Protein 1H97 (pdb70)

Sequence (294 aa):
TLTKHEQDILLKELGPHVDTPAHIVETGLGAYHALFTAHPQYISHFSRLEGHTIENVMQSEGIKHYARTLTEAIVHMLKEISNDAEVKKIAAQYGKDHTSRKVTKDEFMSGEPIFTKYFQNLVKDAEGKAAVEKFLKHVFPMMAAEITLTKHEQDILLKELGPHVDTPAHIVETGLGAYHALFTAHPQYISHFSRLEGHTIENVMQSEGIKHYARTLTEAIVHMLKEISNDAEVKKIAAQYGKDHTSRKVTKDEFMSGEPIFTKYFQNLVKDAEGKAAVEKFLKHVFPMMAAEI

Foldseek 3Di:
DDAVVLLVLQCVFCVVQCPDLVSLQVLLLLLVLLLCVVPQVCLVQDVQSPPDTNVCSSVDPVSSVRSNVVSVLVVVLSNCVNPVVVSLVSLCVLLLVPQVTPDALVSLVVSLVSQLVSSLVSGDDPSNSVSSNVSSVVSSVSSSVND/DDDPVLLVVLCVQCVVQCVDLVSLLVLLLLLVLLLCVVPQVCQCQDVQRPPDTNVCSSVGPVSSVVSNVVSVLLVVLSVCVVPPVVSLVSLCVLLLVPLPTDDALVSLVVSLVSNLVSSLVSGDDDSNSVSSNVSSVVSSVSSSVND

Structure (mmCIF, N/CA/C/O backbone):
data_1H97
#
_entry.id   1H97
#
_cell.length_a   38.700
_cell.length_b   83.700
_cell.length_c   94.600
_cell.angle_alpha   90.00
_cell.angle_beta   90.00
_cell.angle_gamma   90.00
#
_symmetry.space_group_name_H-M   'P 21 21 21'
#
loop_
_entity.id
_entity.type
_entity.pdbx_description
1 polymer Globin-3
2 non-polymer 'PROTOPORPHYRIN IX CONTAINING FE'
3 non-polymer 'SULFATE ION'
4 water water
#
loop_
_atom_site.group_PDB
_atom_site.id
_atom_site.type_symbol
_atom_site.label_atom_id
_atom_site.label_alt_id
_atom_site.label_comp_id
_atom_site.label_asym_id
_atom_site.label_entity_id
_atom_site.label_seq_id
_atom_site.pdbx_PDB_ins_code
_atom_site.Cartn_x
_atom_site.Cartn_y
_atom_site.Cartn_z
_atom_site.occupancy
_atom_site.B_iso_or_equiv
_atom_site.auth_seq_id
_atom_site.auth_comp_id
_atom_site.auth_asym_id
_atom_site.auth_atom_id
_atom_site.pdbx_PDB_model_num
ATOM 1 N N . THR A 1 1 ? 41.290 15.104 33.625 1.00 19.45 1 THR A N 1
ATOM 2 C CA . THR A 1 1 ? 41.278 15.547 32.214 1.00 17.23 1 THR A CA 1
ATOM 3 C C . THR A 1 1 ? 40.978 14.291 31.409 1.00 14.73 1 THR A C 1
ATOM 4 O O . THR A 1 1 ? 41.397 13.170 31.842 1.00 19.10 1 THR A O 1
ATOM 8 N N . LEU A 1 2 ? 40.261 14.314 30.297 1.00 11.09 2 LEU A N 1
ATOM 9 C CA . LEU A 1 2 ? 40.003 13.149 29.472 1.00 9.63 2 LEU A CA 1
ATOM 10 C C . LEU A 1 2 ? 41.349 12.596 29.005 1.00 9.91 2 LEU A C 1
ATOM 11 O O . LEU A 1 2 ? 42.264 13.369 28.847 1.00 10.21 2 LEU A O 1
ATOM 16 N N . THR A 1 3 ? 41.424 11.302 28.733 1.00 9.12 3 THR A N 1
ATOM 17 C CA . THR A 1 3 ? 42.691 10.723 28.267 1.00 9.69 3 THR A CA 1
ATOM 18 C C . THR A 1 3 ? 42.906 10.921 26.768 1.00 8.19 3 THR A C 1
ATOM 19 O O . THR A 1 3 ? 41.937 11.233 26.032 1.00 8.37 3 THR A O 1
ATOM 23 N N . LYS A 1 4 ? 44.151 10.707 26.328 1.00 10.86 4 LYS A N 1
ATOM 24 C CA . LYS A 1 4 ? 44.407 10.803 24.873 1.00 9.77 4 LYS A CA 1
ATOM 25 C C . LYS A 1 4 ? 43.582 9.704 24.214 1.00 8.69 4 LYS A C 1
ATOM 26 O O . LYS A 1 4 ? 43.103 9.854 23.073 1.00 9.95 4 LYS A O 1
ATOM 32 N N . HIS A 1 5 ? 43.425 8.513 24.822 1.00 9.48 5 HIS A N 1
ATOM 33 C CA . HIS A 1 5 ? 42.632 7.447 24.278 1.00 7.87 5 HIS A CA 1
ATOM 34 C C . HIS A 1 5 ? 41.202 7.915 24.000 1.00 7.96 5 HIS A C 1
ATOM 35 O O . HIS A 1 5 ? 40.563 7.613 22.977 1.00 10.13 5 HIS A O 1
ATOM 42 N N . GLU A 1 6 ? 40.553 8.545 25.001 1.00 8.65 6 GLU A N 1
ATOM 43 C CA . GLU A 1 6 ? 39.206 9.060 24.852 1.00 8.68 6 GLU A CA 1
ATOM 44 C C . GLU A 1 6 ? 39.108 10.121 23.749 1.00 9.25 6 GLU A C 1
ATOM 45 O O . GLU A 1 6 ? 38.127 10.081 22.977 1.00 9.61 6 GLU A O 1
ATOM 51 N N . GLN A 1 7 ? 40.114 10.999 23.663 1.00 9.07 7 GLN A N 1
ATOM 52 C CA . GLN A 1 7 ? 40.158 11.976 22.557 1.00 9.69 7 GLN A CA 1
ATOM 53 C C . GLN A 1 7 ? 40.153 11.221 21.219 1.00 9.23 7 GLN A C 1
ATOM 54 O O . GLN A 1 7 ? 39.399 11.598 20.279 1.00 9.27 7 GLN A O 1
ATOM 60 N N . ASP A 1 8 ? 40.944 10.151 21.148 1.00 10.08 8 ASP A N 1
ATOM 61 C CA . ASP A 1 8 ? 41.089 9.392 19.877 1.00 9.60 8 ASP A CA 1
ATOM 62 C C . ASP A 1 8 ? 39.791 8.701 19.553 1.00 9.68 8 ASP A C 1
ATOM 63 O O . ASP A 1 8 ? 39.364 8.711 18.366 1.00 10.32 8 ASP A O 1
ATOM 68 N N . ILE A 1 9 ? 39.095 8.129 20.549 1.00 9.49 9 ILE A N 1
ATOM 69 C CA . ILE A 1 9 ? 37.831 7.464 20.293 1.00 10.90 9 ILE A CA 1
ATOM 70 C C . ILE A 1 9 ? 36.787 8.457 19.793 1.00 9.75 9 ILE A C 1
ATOM 71 O O . ILE A 1 9 ? 36.060 8.208 18.834 1.00 9.71 9 ILE A O 1
ATOM 76 N N . LEU A 1 10 ? 36.706 9.616 20.423 1.00 9.49 10 LEU A N 1
ATOM 77 C CA . LEU A 1 10 ? 35.738 10.645 20.035 1.00 9.64 10 LEU A CA 1
ATOM 78 C C . LEU A 1 10 ? 36.027 11.099 18.589 1.00 8.47 10 LEU A C 1
ATOM 79 O O . LEU A 1 10 ? 35.077 11.274 17.837 1.00 8.91 10 LEU A O 1
ATOM 84 N N . LEU A 1 11 ? 37.286 11.477 18.335 1.00 8.31 11 LEU A N 1
ATOM 85 C CA . LEU A 1 11 ? 37.576 11.966 16.970 1.00 9.57 11 LEU A CA 1
ATOM 86 C C . LEU A 1 11 ? 37.253 10.895 15.956 1.00 7.93 11 LEU A C 1
ATOM 87 O O . LEU A 1 11 ? 36.713 11.189 14.854 1.00 9.17 11 LEU A O 1
ATOM 92 N N . LYS A 1 12 ? 37.593 9.618 16.190 1.00 8.96 12 LYS A N 1
ATOM 93 C CA . LYS A 1 12 ? 37.322 8.531 15.248 1.00 9.47 12 LYS A CA 1
ATOM 94 C C . LYS A 1 12 ? 35.840 8.307 15.062 1.00 11.39 12 LYS A C 1
ATOM 95 O O . LYS A 1 12 ? 35.376 8.284 13.902 1.00 12.05 12 LYS A O 1
ATOM 101 N N . GLU A 1 13 ? 35.051 8.304 16.163 1.00 9.61 13 GLU A N 1
ATOM 102 C CA . GLU A 1 13 ? 33.649 7.960 15.972 1.00 8.03 13 GLU A CA 1
ATOM 103 C C . GLU A 1 13 ? 32.812 9.142 15.491 1.00 9.00 13 GLU A C 1
ATOM 104 O O . GLU A 1 13 ? 31.747 8.895 14.879 1.00 11.90 13 GLU A O 1
ATOM 110 N N . LEU A 1 14 ? 33.196 10.367 15.756 1.00 8.26 14 LEU A N 1
ATOM 111 C CA . LEU A 1 14 ? 32.458 11.511 15.252 1.00 10.42 14 LEU A CA 1
ATOM 112 C C . LEU A 1 14 ? 32.988 11.970 13.885 1.00 9.56 14 LEU A C 1
ATOM 113 O O . LEU A 1 14 ? 32.308 12.756 13.226 1.00 9.64 14 LEU A O 1
ATOM 118 N N . GLY A 1 15 ? 34.113 11.429 13.432 1.00 10.26 15 GLY A N 1
ATOM 119 C CA . GLY A 1 15 ? 34.710 11.833 12.184 1.00 10.82 15 GLY A CA 1
ATOM 120 C C . GLY A 1 15 ? 33.771 11.920 11.005 1.00 10.00 15 GLY A C 1
ATOM 121 O O . GLY A 1 15 ? 33.749 12.935 10.297 1.00 9.64 15 GLY A O 1
ATOM 122 N N . PRO A 1 16 ? 32.928 10.918 10.748 1.00 11.68 16 PRO A N 1
ATOM 123 C CA . PRO A 1 16 ? 32.027 10.947 9.592 1.00 11.15 16 PRO A CA 1
ATOM 124 C C . PRO A 1 16 ? 30.914 11.977 9.706 1.00 11.90 16 PRO A C 1
ATOM 125 O O . PRO A 1 16 ? 30.127 12.198 8.752 1.00 13.45 16 PRO A O 1
ATOM 129 N N . HIS A 1 17 ? 30.814 12.625 10.875 1.00 10.05 17 HIS A N 1
ATOM 130 C CA . HIS A 1 17 ? 29.811 13.662 11.046 1.00 7.38 17 HIS A CA 1
ATOM 131 C C . HIS A 1 17 ? 30.407 15.058 10.958 1.00 8.44 17 HIS A C 1
ATOM 132 O O . HIS A 1 17 ? 29.595 16.014 11.002 1.00 9.23 17 HIS A O 1
ATOM 139 N N . VAL A 1 18 ? 31.724 15.170 10.815 1.00 7.53 18 VAL A N 1
ATOM 140 C CA . VAL A 1 18 ? 32.334 16.518 10.904 1.00 7.70 18 VAL A CA 1
ATOM 141 C C . VAL A 1 18 ? 33.408 16.615 9.828 1.00 10.38 18 VAL A C 1
ATOM 142 O O . VAL A 1 18 ? 34.274 17.519 9.841 1.00 11.45 18 VAL A O 1
ATOM 146 N N . ASP A 1 19 ? 33.310 15.768 8.791 1.00 8.47 19 ASP A N 1
ATOM 147 C CA . ASP A 1 19 ? 34.336 15.689 7.750 1.00 9.69 19 ASP A CA 1
ATOM 148 C C . ASP A 1 19 ? 34.175 16.544 6.525 1.00 10.19 19 ASP A C 1
ATOM 149 O O . ASP A 1 19 ? 35.077 16.571 5.683 1.00 12.48 19 ASP A O 1
ATOM 154 N N . THR A 1 20 ? 32.995 17.163 6.344 1.00 9.67 20 THR A N 1
ATOM 155 C CA . THR A 1 20 ? 32.754 18.045 5.207 1.00 9.70 20 THR A CA 1
ATOM 156 C C . THR A 1 20 ? 31.905 19.207 5.680 1.00 9.85 20 THR A C 1
ATOM 157 O O . THR A 1 20 ? 31.186 19.037 6.684 1.00 11.29 20 THR A O 1
ATOM 161 N N . PRO A 1 21 ? 31.852 20.300 4.944 1.00 9.59 21 PRO A N 1
ATOM 162 C CA . PRO A 1 21 ? 30.983 21.419 5.361 1.00 10.70 21 PRO A CA 1
ATOM 163 C C . PRO A 1 21 ? 29.535 21.005 5.488 1.00 11.32 21 PRO A C 1
ATOM 164 O O . PRO A 1 21 ? 28.794 21.373 6.418 1.00 10.73 21 PRO A O 1
ATOM 168 N N . ALA A 1 22 ? 29.004 20.183 4.574 1.00 11.17 22 ALA A N 1
ATOM 169 C CA . ALA A 1 22 ? 27.623 19.717 4.627 1.00 11.92 22 ALA A CA 1
ATOM 170 C C . ALA A 1 22 ? 27.345 18.831 5.840 1.00 10.97 22 ALA A C 1
ATOM 171 O O . ALA A 1 22 ? 26.309 18.985 6.500 1.00 11.92 22 ALA A O 1
ATOM 173 N N . HIS A 1 23 ? 28.273 17.936 6.149 1.00 9.54 23 HIS A N 1
ATOM 174 C CA . HIS A 1 23 ? 28.150 17.069 7.307 1.00 9.60 23 HIS A CA 1
ATOM 175 C C . HIS A 1 23 ? 28.156 17.899 8.581 1.00 8.38 23 HIS A C 1
ATOM 176 O O . HIS A 1 23 ? 27.345 17.622 9.495 1.00 9.81 23 HIS A O 1
ATOM 183 N N . ILE A 1 24 ? 29.036 18.886 8.690 1.00 8.67 24 ILE A N 1
ATOM 184 C CA . ILE A 1 24 ? 29.086 19.809 9.848 1.00 9.18 24 ILE A CA 1
ATOM 185 C C . ILE A 1 24 ? 27.719 20.411 10.085 1.00 9.05 24 ILE A C 1
ATOM 186 O O . ILE A 1 24 ? 27.199 20.407 11.191 1.00 8.82 24 ILE A O 1
ATOM 191 N N . VAL A 1 25 ? 27.087 20.927 8.992 1.00 8.65 25 VAL A N 1
ATOM 192 C CA . VAL A 1 25 ? 25.788 21.594 9.140 1.00 8.82 25 VAL A CA 1
ATOM 193 C C . VAL A 1 25 ? 24.693 20.606 9.505 1.00 7.79 25 VAL A C 1
ATOM 194 O O . VAL A 1 25 ? 23.895 20.887 10.432 1.00 8.27 25 VAL A O 1
ATOM 198 N N . GLU A 1 26 ? 24.649 19.421 8.924 1.00 10.94 26 GLU A N 1
ATOM 199 C CA . GLU A 1 26 ? 23.634 18.443 9.249 1.00 9.33 26 GLU A CA 1
ATOM 200 C C . GLU A 1 26 ? 23.804 18.001 10.710 1.00 9.16 26 GLU A C 1
ATOM 201 O O . GLU A 1 26 ? 22.782 17.849 11.436 1.00 6.56 26 GLU A O 1
ATOM 207 N N . THR A 1 27 ? 25.031 17.847 11.198 1.00 9.25 27 THR A N 1
ATOM 208 C CA . THR A 1 27 ? 25.235 17.494 12.627 1.00 8.65 27 THR A CA 1
ATOM 209 C C . THR A 1 27 ? 24.707 18.600 13.496 1.00 7.07 27 THR A C 1
ATOM 210 O O . THR A 1 27 ? 23.989 18.316 14.479 1.00 7.66 27 THR A O 1
ATOM 214 N N . GL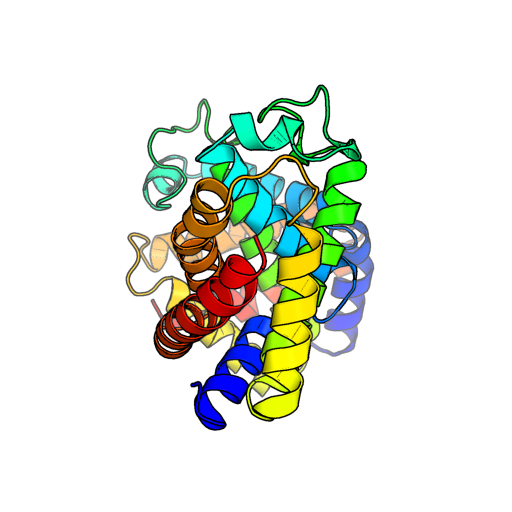Y A 1 28 ? 25.042 19.852 13.194 1.00 7.84 28 GLY A N 1
ATOM 215 C CA . GLY A 1 28 ? 24.520 20.941 14.031 1.00 7.90 28 GLY A CA 1
ATOM 216 C C . GLY A 1 28 ? 23.011 21.047 13.979 1.00 6.40 28 GLY A C 1
ATOM 217 O O . GLY A 1 28 ? 22.371 21.382 15.001 1.00 7.38 28 GLY A O 1
ATOM 218 N N . LEU A 1 29 ? 22.396 20.870 12.807 1.00 7.21 29 LEU A N 1
ATOM 219 C CA . LEU A 1 29 ? 20.940 20.994 12.694 1.00 7.35 29 LEU A CA 1
ATOM 220 C C . LEU A 1 29 ? 20.281 20.003 13.616 1.00 5.87 29 LEU A C 1
ATOM 221 O O . LEU A 1 29 ? 19.235 20.280 14.248 1.00 6.37 29 LEU A O 1
ATOM 226 N N . GLY A 1 30 ? 20.805 18.769 13.686 1.00 6.03 30 GLY A N 1
ATOM 227 C CA . GLY A 1 30 ? 20.217 17.750 14.566 1.00 7.22 30 GLY A CA 1
ATOM 228 C C . GLY A 1 30 ? 20.287 18.195 16.032 1.00 5.90 30 GLY A C 1
ATOM 229 O O . GLY A 1 30 ? 19.350 17.898 16.803 1.00 6.78 30 GLY A O 1
ATOM 230 N N . ALA A 1 31 ? 21.398 18.820 16.421 1.00 6.92 31 ALA A N 1
ATOM 231 C CA . ALA A 1 31 ? 21.527 19.274 17.827 1.00 6.49 31 ALA A CA 1
ATOM 232 C C . ALA A 1 31 ? 20.495 20.310 18.131 1.00 6.30 31 ALA A C 1
ATOM 233 O O . ALA A 1 31 ? 19.868 20.304 19.207 1.00 7.10 31 ALA A O 1
ATOM 235 N N . TYR A 1 32 ? 20.262 21.273 17.209 1.00 5.17 32 TYR A N 1
ATOM 236 C CA . TYR A 1 32 ? 19.225 22.284 17.455 1.00 6.49 32 TYR A CA 1
ATOM 237 C C . TYR A 1 32 ? 17.822 21.701 17.381 1.00 7.00 32 TYR A C 1
ATOM 238 O O . TYR A 1 32 ? 16.968 22.163 18.152 1.00 7.42 32 TYR A O 1
ATOM 247 N N . HIS A 1 33 ? 17.592 20.729 16.476 1.00 6.62 33 HIS A N 1
ATOM 248 C CA . HIS A 1 33 ? 16.228 20.143 16.488 1.00 7.98 33 HIS A CA 1
ATOM 249 C C . HIS A 1 33 ? 15.988 19.524 17.888 1.00 8.45 33 HIS A C 1
ATOM 250 O O . HIS A 1 33 ? 14.890 19.697 18.431 1.00 6.82 33 HIS A O 1
ATOM 257 N N . ALA A 1 34 ? 16.983 18.868 18.486 1.00 6.43 34 ALA A N 1
ATOM 258 C CA . ALA A 1 34 ? 16.761 18.312 19.836 1.00 6.81 34 ALA A CA 1
ATOM 259 C C . ALA A 1 34 ? 16.602 19.402 20.893 1.00 6.08 34 ALA A C 1
ATOM 260 O O . ALA A 1 34 ? 15.703 19.324 21.774 1.00 7.66 34 ALA A O 1
ATOM 262 N N . LEU A 1 35 ? 17.468 20.412 20.846 1.00 5.29 35 LEU A N 1
ATOM 263 C CA . LEU A 1 35 ? 17.386 21.474 21.871 1.00 4.30 35 LEU A CA 1
ATOM 264 C C . LEU A 1 35 ? 16.079 22.222 21.798 1.00 4.69 35 LEU A C 1
ATOM 265 O O . LEU A 1 35 ? 15.440 22.437 22.860 1.00 5.56 35 LEU A O 1
ATOM 270 N N . PHE A 1 36 ? 15.630 22.626 20.590 1.00 5.39 36 PHE A N 1
ATOM 271 C CA . PHE A 1 36 ? 14.407 23.406 20.499 1.00 5.97 36 PHE A CA 1
ATOM 272 C C . PHE A 1 36 ? 13.136 22.591 20.613 1.00 7.39 36 PHE A C 1
ATOM 273 O O . PHE A 1 36 ? 12.113 23.110 21.072 1.00 7.45 36 PHE A O 1
ATOM 281 N N . THR A 1 37 ? 13.156 21.296 20.273 1.00 6.29 37 THR A N 1
ATOM 282 C CA . THR A 1 37 ? 11.987 20.438 20.533 1.00 8.77 37 THR A CA 1
ATOM 283 C C . THR A 1 37 ? 11.771 20.314 22.042 1.00 8.78 37 THR A C 1
ATOM 284 O O . THR A 1 37 ? 10.627 20.395 22.537 1.00 9.54 37 THR A O 1
ATOM 288 N N . ALA A 1 38 ? 12.852 20.220 22.831 1.00 7.06 38 ALA A N 1
ATOM 289 C CA . ALA A 1 38 ? 12.674 20.202 24.315 1.00 6.48 38 ALA A CA 1
ATOM 290 C C . ALA A 1 38 ? 12.360 21.557 24.911 1.00 7.01 38 ALA A C 1
ATOM 291 O O . ALA A 1 38 ? 11.570 21.628 25.856 1.00 7.85 38 ALA A O 1
ATOM 293 N N . HIS A 1 39 ? 13.000 22.593 24.358 1.00 6.66 39 HIS A N 1
ATOM 294 C CA . HIS A 1 39 ? 12.857 23.949 24.955 1.00 5.75 39 HIS A CA 1
ATOM 295 C C . HIS A 1 39 ? 12.632 24.933 23.816 1.00 6.48 39 HIS A C 1
ATOM 296 O O . HIS A 1 39 ? 13.527 25.716 23.486 1.00 6.91 39 HIS A O 1
ATOM 303 N N . PRO A 1 40 ? 11.427 24.976 23.252 1.00 6.76 40 PRO A N 1
ATOM 304 C CA . PRO A 1 40 ? 11.187 25.822 22.072 1.00 6.37 40 PRO A CA 1
ATOM 305 C C . PRO A 1 40 ? 11.283 27.303 22.415 1.00 8.08 40 PRO A C 1
ATOM 306 O O . PRO A 1 40 ? 11.572 28.158 21.561 1.00 8.72 40 PRO A O 1
ATOM 310 N N . GLN A 1 41 ? 11.127 27.678 23.709 1.00 7.08 41 GLN A N 1
ATOM 311 C CA . GLN A 1 41 ? 11.279 29.054 24.126 1.00 8.78 41 GLN A CA 1
ATOM 312 C C . GLN A 1 41 ? 12.713 29.560 23.964 1.00 8.45 41 GLN A C 1
ATOM 313 O O . GLN A 1 41 ? 12.899 30.781 24.050 1.00 10.63 41 GLN A O 1
ATOM 319 N N . TYR A 1 42 ? 13.714 28.671 23.756 1.00 6.35 42 TYR A N 1
ATOM 320 C CA . TYR A 1 42 ? 15.099 29.145 23.579 1.00 6.17 42 TYR A CA 1
ATOM 321 C C . TYR A 1 42 ? 15.309 29.737 22.183 1.00 7.45 42 TYR A C 1
ATOM 322 O O . TYR A 1 42 ? 16.296 30.471 21.998 1.00 8.20 42 TYR A O 1
ATOM 331 N N . ILE A 1 43 ? 14.387 29.484 21.217 1.00 6.85 43 ILE A N 1
ATOM 332 C CA . ILE A 1 43 ? 14.654 30.007 19.844 1.00 8.01 43 ILE A CA 1
ATOM 333 C C . ILE A 1 43 ? 14.804 31.506 19.928 1.00 8.54 43 ILE A C 1
ATOM 334 O O . ILE A 1 43 ? 15.660 32.070 19.235 1.00 8.58 43 ILE A O 1
ATOM 339 N N . SER A 1 44 ? 13.974 32.188 20.733 1.00 9.02 44 SER A N 1
ATOM 340 C CA . SER A 1 44 ? 13.951 33.633 20.838 1.00 13.38 44 SER A CA 1
ATOM 341 C C . SER A 1 44 ? 15.273 34.239 21.287 1.00 11.98 44 SER A C 1
ATOM 342 O O . SER A 1 44 ? 15.453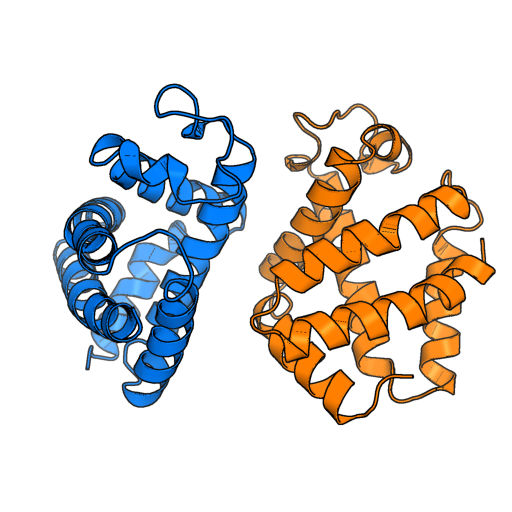 35.441 21.132 1.00 13.38 44 SER A O 1
ATOM 345 N N . HIS A 1 45 ? 16.144 33.431 21.892 1.00 9.44 45 HIS A N 1
ATOM 346 C CA . HIS A 1 45 ? 17.401 33.962 22.404 1.00 9.31 45 HIS A CA 1
ATOM 347 C C . HIS A 1 45 ? 18.449 34.193 21.329 1.00 10.22 45 HIS A C 1
ATOM 348 O O . HIS A 1 45 ? 19.445 34.862 21.613 1.00 10.78 45 HIS A O 1
ATOM 355 N N . PHE A 1 46 ? 18.266 33.617 20.141 1.00 9.91 46 PHE A N 1
ATOM 356 C CA . PHE A 1 46 ? 19.286 33.703 19.100 1.00 8.96 46 PHE A CA 1
ATOM 357 C C . PHE A 1 46 ? 18.891 34.772 18.092 1.00 8.45 46 PHE A C 1
ATOM 358 O O . PHE A 1 46 ? 17.862 34.671 17.427 1.00 10.24 46 PHE A O 1
ATOM 366 N N . SER A 1 47 ? 19.748 35.762 17.924 1.00 9.76 47 SER A N 1
ATOM 367 C CA . SER A 1 47 ? 19.447 36.915 17.101 1.00 9.66 47 SER A CA 1
ATOM 368 C C . SER A 1 47 ? 19.030 36.525 15.691 1.00 13.24 47 SER A C 1
ATOM 369 O O . SER A 1 47 ? 18.141 37.206 15.169 1.00 14.81 47 SER A O 1
ATOM 372 N N . ARG A 1 48 ? 19.726 35.571 15.067 1.00 12.07 48 ARG A N 1
ATOM 373 C CA . ARG A 1 48 ? 19.388 35.301 13.657 1.00 13.89 48 ARG A CA 1
ATOM 374 C C . ARG A 1 48 ? 18.153 34.441 13.517 1.00 14.48 48 ARG A C 1
ATOM 375 O O . ARG A 1 48 ? 17.830 34.091 12.360 1.00 17.24 48 ARG A O 1
ATOM 383 N N . LEU A 1 49 ? 17.539 34.026 14.598 1.00 11.71 49 LEU A N 1
ATOM 384 C CA . LEU A 1 49 ? 16.341 33.230 14.546 1.00 11.71 49 LEU A CA 1
ATOM 385 C C . LEU A 1 49 ? 15.118 34.062 14.829 1.00 13.75 49 LEU A C 1
ATOM 386 O O . LEU A 1 49 ? 14.031 33.524 14.932 1.00 15.88 49 LEU A O 1
ATOM 391 N N . GLU A 1 50 ? 15.387 35.372 14.811 1.00 16.86 50 GLU A N 1
ATOM 392 C CA . GLU A 1 50 ? 14.308 36.325 14.858 1.00 19.07 50 GLU A CA 1
ATOM 393 C C . GLU A 1 50 ? 13.367 35.993 13.691 1.00 16.22 50 GLU A C 1
ATOM 394 O O . GLU A 1 50 ? 13.670 35.536 12.553 1.00 19.72 50 GLU A O 1
ATOM 404 N N . GLY A 1 51 ? 12.137 36.146 14.083 1.00 12.53 51 GLY A N 1
ATOM 405 C CA . GLY A 1 51 ? 10.955 35.939 13.253 1.00 12.09 51 GLY A CA 1
ATOM 406 C C . GLY A 1 51 ? 10.570 34.476 13.166 1.00 11.29 51 GLY A C 1
ATOM 407 O O . GLY A 1 51 ? 9.749 34.168 12.271 1.00 11.50 51 GLY A O 1
ATOM 408 N N . HIS A 1 52 ? 11.084 33.579 13.999 1.00 9.95 52 HIS A N 1
ATOM 409 C CA . HIS A 1 52 ? 10.728 32.182 13.830 1.00 10.76 52 HIS A CA 1
ATOM 410 C C . HIS A 1 52 ? 10.251 31.606 15.174 1.00 10.29 52 HIS A C 1
ATOM 411 O O . HIS A 1 52 ? 10.533 32.129 16.276 1.00 10.71 52 HIS A O 1
ATOM 418 N N . THR A 1 53 ? 9.541 30.512 15.075 1.00 10.11 53 THR A N 1
ATOM 419 C CA . THR A 1 53 ? 9.048 29.715 16.208 1.00 8.71 53 THR A CA 1
ATOM 420 C C . THR A 1 53 ? 9.358 28.246 15.957 1.00 9.02 53 THR A C 1
ATOM 421 O O . THR A 1 53 ? 9.958 27.904 14.924 1.00 7.86 53 THR A O 1
ATOM 425 N N . ILE A 1 54 ? 8.922 27.336 16.818 1.00 8.72 54 ILE A N 1
ATOM 426 C CA . ILE A 1 54 ? 9.251 25.934 16.609 1.00 9.00 54 ILE A CA 1
ATOM 427 C C . ILE A 1 54 ? 8.694 25.361 15.319 1.00 9.21 54 ILE A C 1
ATOM 428 O O . ILE A 1 54 ? 9.295 24.438 14.726 1.00 9.37 54 ILE A O 1
ATOM 433 N N . GLU A 1 55 ? 7.572 25.911 14.873 1.00 9.60 55 GLU A N 1
ATOM 434 C CA . GLU A 1 55 ? 6.975 25.399 13.629 1.00 10.27 55 GLU A CA 1
ATOM 435 C C . GLU A 1 55 ? 7.849 25.659 12.426 1.00 9.87 55 GLU A C 1
ATOM 436 O O . GLU A 1 55 ? 7.654 24.945 11.436 1.00 13.72 55 GLU A O 1
ATOM 442 N N . ASN A 1 56 ? 8.804 26.575 12.412 1.00 9.45 56 ASN A N 1
ATOM 443 C CA . ASN A 1 56 ? 9.524 26.932 11.186 1.00 9.77 56 ASN A CA 1
ATOM 444 C C . ASN A 1 56 ? 10.994 27.231 11.440 1.00 9.74 56 ASN A C 1
ATOM 445 O O . ASN A 1 56 ? 11.731 27.461 10.478 1.00 9.53 56 ASN A O 1
ATOM 450 N N . VAL A 1 57 ? 11.517 27.114 12.672 1.00 8.67 57 VAL A N 1
ATOM 451 C CA . VAL A 1 57 ? 12.923 27.436 12.886 1.00 8.32 57 VAL A CA 1
ATOM 452 C C . VAL A 1 57 ? 13.870 26.543 12.110 1.00 9.69 57 VAL A C 1
ATOM 453 O O . VAL A 1 57 ? 14.921 27.006 11.633 1.00 9.77 57 VAL A O 1
ATOM 457 N N . MET A 1 58 ? 13.539 25.250 11.960 1.00 7.76 58 MET A N 1
ATOM 458 C CA . MET A 1 58 ? 14.537 24.333 11.395 1.00 9.10 58 MET A CA 1
ATOM 459 C C . MET A 1 58 ? 14.641 24.586 9.883 1.00 10.50 58 MET A C 1
ATOM 460 O O . MET A 1 58 ? 15.618 24.086 9.316 1.00 13.32 58 MET A O 1
ATOM 465 N N . GLN A 1 59 ? 13.732 25.335 9.258 1.00 10.62 59 GLN A N 1
ATOM 466 C CA . GLN A 1 59 ? 13.747 25.634 7.851 1.00 16.05 59 GLN A CA 1
ATOM 467 C C . GLN A 1 59 ? 14.421 26.963 7.572 1.00 13.86 59 GLN A C 1
ATOM 468 O O . GLN A 1 59 ? 14.524 27.372 6.402 1.00 18.01 59 GLN A O 1
ATOM 474 N N . SER A 1 60 ? 14.795 27.673 8.617 1.00 12.16 60 SER A N 1
ATOM 475 C CA . SER A 1 60 ? 15.352 29.005 8.468 1.00 12.18 60 SER A CA 1
ATOM 476 C C . SER A 1 60 ? 16.750 29.012 7.873 1.00 11.73 60 SER A C 1
ATOM 477 O O . SER A 1 60 ? 17.518 28.063 7.988 1.00 13.71 60 SER A O 1
ATOM 480 N N . GLU A 1 61 ? 17.160 30.158 7.326 1.00 13.91 61 GLU A N 1
ATOM 481 C CA . GLU A 1 61 ? 18.560 30.312 6.956 1.00 15.35 61 GLU A CA 1
ATOM 482 C C . GLU A 1 61 ? 19.468 30.509 8.153 1.00 14.15 61 GLU A C 1
ATOM 483 O O . GLU A 1 61 ? 20.564 29.948 8.217 1.00 15.51 61 GLU A O 1
ATOM 489 N N . GLY A 1 62 ? 18.937 31.195 9.210 1.00 12.41 62 GLY A N 1
ATOM 490 C CA . GLY A 1 62 ? 19.798 31.496 10.350 1.00 11.77 62 GLY A CA 1
ATOM 491 C C . GLY A 1 62 ? 20.239 30.248 11.084 1.00 8.85 62 GLY A C 1
ATOM 492 O O . GLY A 1 62 ? 21.369 30.231 11.632 1.00 12.53 62 GLY A O 1
ATOM 493 N N . ILE A 1 63 ? 19.410 29.199 11.164 1.00 8.26 63 ILE A N 1
ATOM 494 C CA . ILE A 1 63 ? 19.744 27.990 11.903 1.00 8.31 63 ILE A CA 1
ATOM 495 C C . ILE A 1 63 ? 20.944 27.308 11.286 1.00 9.28 63 ILE A C 1
ATOM 496 O O . ILE A 1 63 ? 21.736 26.666 12.007 1.00 10.29 63 ILE A O 1
ATOM 501 N N . LYS A 1 64 ? 21.164 27.487 9.960 1.00 9.96 64 LYS A N 1
ATOM 502 C CA . LYS A 1 64 ? 22.341 26.880 9.360 1.00 10.00 64 LYS A CA 1
ATOM 503 C C . LYS A 1 64 ? 23.665 27.526 9.789 1.00 8.49 64 LYS A C 1
ATOM 504 O O . LYS A 1 64 ? 24.701 26.860 9.912 1.00 9.70 64 LYS A O 1
ATOM 510 N N . HIS A 1 65 ? 23.595 28.809 10.111 1.00 9.32 65 HIS A N 1
ATOM 511 C CA . HIS A 1 65 ? 24.746 29.506 10.632 1.00 9.48 65 HIS A CA 1
ATOM 512 C C . HIS A 1 65 ? 25.170 28.926 11.992 1.00 9.69 65 HIS A C 1
ATOM 513 O O . HIS A 1 65 ? 26.347 28.597 12.233 1.00 8.07 65 HIS A O 1
ATOM 520 N N . TYR A 1 66 ? 24.181 28.816 12.875 1.00 7.67 66 TYR A N 1
ATOM 521 C CA . TYR A 1 66 ? 24.448 28.284 14.224 1.00 6.30 66 TYR A CA 1
ATOM 522 C C . TYR A 1 66 ? 24.782 26.807 14.160 1.00 7.31 66 TYR A C 1
ATOM 523 O O . TYR A 1 66 ? 25.633 26.374 14.943 1.00 6.60 66 TYR A O 1
ATOM 532 N N . ALA A 1 67 ? 24.214 26.065 13.194 1.00 6.75 67 ALA A N 1
ATOM 533 C CA . ALA A 1 67 ? 24.631 24.657 13.078 1.00 6.63 67 ALA A CA 1
ATOM 534 C C . ALA A 1 67 ? 26.135 24.578 12.867 1.00 7.96 67 ALA A C 1
ATOM 535 O O . ALA A 1 67 ? 26.769 23.700 13.464 1.00 8.10 67 ALA A O 1
ATOM 537 N N . ARG A 1 68 ? 26.693 25.415 12.016 1.00 7.32 68 ARG A N 1
ATOM 538 C CA . ARG A 1 68 ? 28.165 25.346 11.834 1.00 9.10 68 ARG A CA 1
ATOM 539 C C . ARG A 1 68 ? 28.918 25.863 13.069 1.00 7.55 68 ARG A C 1
ATOM 540 O O . ARG A 1 68 ? 29.917 25.232 13.458 1.00 9.52 68 ARG A O 1
ATOM 548 N N . THR A 1 69 ? 28.463 27.030 13.620 1.00 6.96 69 THR A N 1
ATOM 549 C CA . THR A 1 69 ? 29.290 27.517 14.724 1.00 8.49 69 THR A CA 1
ATOM 550 C C . THR A 1 69 ? 29.282 26.601 15.944 1.00 7.46 69 THR A C 1
ATOM 551 O O . THR A 1 69 ? 30.312 26.455 16.619 1.00 7.03 69 THR A O 1
ATOM 555 N N . LEU A 1 70 ? 28.139 25.994 16.262 1.00 7.71 70 LEU A N 1
ATOM 556 C CA . LEU A 1 70 ? 28.077 25.099 17.405 1.00 7.68 70 LEU A CA 1
ATOM 557 C C . LEU A 1 70 ? 28.977 23.889 17.177 1.00 7.33 70 LEU A C 1
ATOM 558 O O . LEU A 1 70 ? 29.770 23.478 18.034 1.00 6.86 70 LEU A O 1
ATOM 563 N N . THR A 1 71 ? 28.789 23.233 15.997 1.00 6.99 71 THR A N 1
ATOM 564 C CA . THR A 1 71 ? 29.540 22.003 15.739 1.00 7.57 71 THR A CA 1
ATOM 565 C C . THR A 1 71 ? 31.045 22.265 15.700 1.00 6.96 71 THR A C 1
ATOM 566 O O . THR A 1 71 ? 31.838 21.456 16.211 1.00 6.97 71 THR A O 1
ATOM 570 N N . GLU A 1 72 ? 31.430 23.351 15.016 1.00 6.75 72 GLU A N 1
ATOM 571 C CA . GLU A 1 72 ? 32.879 23.654 14.953 1.00 7.63 72 GLU A CA 1
ATOM 572 C C . GLU A 1 72 ? 33.482 24.052 16.326 1.00 6.65 72 GLU A C 1
ATOM 573 O O . GLU A 1 72 ? 34.621 23.669 16.586 1.00 7.90 72 GLU A O 1
ATOM 579 N N . ALA A 1 73 ? 32.673 24.661 17.193 1.00 6.05 73 ALA A N 1
ATOM 580 C CA . ALA A 1 73 ? 33.183 24.922 18.571 1.00 6.88 73 ALA A CA 1
ATOM 581 C C . ALA A 1 73 ? 33.388 23.589 19.280 1.00 5.76 73 ALA A C 1
ATOM 582 O O . ALA A 1 73 ? 34.386 23.391 19.990 1.00 5.96 73 ALA A O 1
ATOM 584 N N . ILE A 1 74 ? 32.430 22.659 19.162 1.00 5.47 74 ILE A N 1
ATOM 585 C CA . ILE A 1 74 ? 32.566 21.321 19.757 1.00 6.21 74 ILE A CA 1
ATOM 586 C C . ILE A 1 74 ? 33.798 20.646 19.197 1.00 6.98 74 ILE A C 1
ATOM 587 O O . ILE A 1 74 ? 34.576 20.090 19.977 1.00 7.75 74 ILE A O 1
ATOM 592 N N . VAL A 1 75 ? 33.978 20.625 17.873 1.00 7.08 75 VAL A N 1
ATOM 593 C CA . VAL A 1 75 ? 35.177 19.918 17.332 1.00 7.98 75 VAL A CA 1
ATOM 594 C C . VAL A 1 75 ? 36.479 20.589 17.784 1.00 7.02 75 VAL A C 1
ATOM 595 O O . VAL A 1 75 ? 37.432 19.879 18.115 1.00 7.90 75 VAL A O 1
ATOM 599 N N . HIS A 1 76 ? 36.503 21.911 17.967 1.00 7.02 76 HIS A N 1
ATOM 600 C CA . HIS A 1 76 ? 37.715 22.560 18.480 1.00 6.67 76 HIS A CA 1
ATOM 601 C C . HIS A 1 76 ? 38.076 22.068 19.893 1.00 6.29 76 HIS A C 1
ATOM 602 O O . HIS A 1 76 ? 39.247 21.736 20.141 1.00 7.98 76 HIS A O 1
ATOM 609 N N . MET A 1 77 ? 37.056 21.933 20.761 1.00 6.67 77 MET A N 1
ATOM 610 C CA . MET A 1 77 ? 37.348 21.373 22.098 1.00 6.77 77 MET A CA 1
ATOM 611 C C . MET A 1 77 ? 37.696 19.908 22.031 1.00 8.10 77 MET A C 1
ATOM 612 O O . MET A 1 77 ? 38.613 19.488 22.760 1.00 8.90 77 MET A O 1
ATOM 617 N N . LEU A 1 78 ? 37.078 19.118 21.140 1.00 7.29 78 LEU A N 1
ATOM 618 C CA . LEU A 1 78 ? 37.433 17.711 21.054 1.00 9.80 78 LEU A CA 1
ATOM 619 C C . LEU A 1 78 ? 38.912 17.542 20.681 1.00 8.52 78 LEU A C 1
ATOM 620 O O . LEU A 1 78 ? 39.612 16.677 21.186 1.00 9.75 78 LEU A O 1
ATOM 625 N N . LYS A 1 79 ? 39.396 18.350 19.742 1.00 8.43 79 LYS A N 1
ATOM 626 C CA . LYS A 1 79 ? 40.790 18.282 19.290 1.00 9.31 79 LYS A CA 1
ATOM 627 C C . LYS A 1 79 ? 41.790 18.538 20.406 1.00 10.05 79 LYS A C 1
ATOM 628 O O . LYS A 1 79 ? 43.001 18.243 20.238 1.00 12.99 79 LYS A O 1
ATOM 634 N N . GLU A 1 80 ? 41.357 19.229 21.464 1.00 8.36 80 GLU A N 1
ATOM 635 C CA . GLU A 1 80 ? 42.273 19.565 22.577 1.00 9.51 80 GLU A CA 1
ATOM 636 C C . GLU A 1 80 ? 41.788 18.909 23.868 1.00 8.86 80 GLU A C 1
ATOM 637 O O . GLU A 1 80 ? 42.264 19.351 24.933 1.00 8.29 80 GLU A O 1
ATOM 643 N N . ILE A 1 81 ? 40.895 17.948 23.789 1.00 8.17 81 ILE A N 1
ATOM 644 C CA . ILE A 1 81 ? 40.240 17.487 25.060 1.00 8.46 81 ILE A CA 1
ATOM 645 C C . ILE A 1 81 ? 41.196 16.825 26.025 1.00 9.50 81 ILE A C 1
ATOM 646 O O . ILE A 1 81 ? 40.931 16.895 27.275 1.00 9.80 81 ILE A O 1
ATOM 651 N N . SER A 1 82 ? 42.290 16.220 25.587 1.00 9.27 82 SER A N 1
ATOM 652 C CA . SER A 1 82 ? 43.278 15.649 26.495 1.00 9.37 82 SER A CA 1
ATOM 653 C C . SER A 1 82 ? 44.330 16.633 26.952 1.00 9.33 82 SER A C 1
ATOM 654 O O . SER A 1 82 ? 45.256 16.269 27.706 1.00 11.23 82 SER A O 1
ATOM 657 N N . ASN A 1 83 ? 44.256 17.894 26.530 1.00 8.86 83 ASN A N 1
ATOM 658 C CA . ASN A 1 83 ? 45.196 18.954 26.910 1.00 7.66 83 ASN A CA 1
ATOM 659 C C . ASN A 1 83 ? 44.438 19.881 27.880 1.00 8.26 83 ASN A C 1
ATOM 660 O O . ASN A 1 83 ? 43.638 20.707 27.530 1.00 8.37 83 ASN A O 1
ATOM 665 N N . ASP A 1 84 ? 44.638 19.559 29.187 1.00 10.58 84 ASP A N 1
ATOM 666 C CA . ASP A 1 84 ? 43.827 20.239 30.197 1.00 10.68 84 ASP A CA 1
ATOM 667 C C . ASP A 1 84 ? 43.866 21.746 30.099 1.00 10.42 84 ASP A C 1
ATOM 668 O O . ASP A 1 84 ? 42.799 22.434 30.135 1.00 10.62 84 ASP A O 1
ATOM 673 N N . ALA A 1 85 ? 45.083 22.306 30.024 1.00 10.83 85 ALA A N 1
ATOM 674 C CA . ALA A 1 85 ? 45.162 23.774 30.047 1.00 9.62 85 ALA A CA 1
ATOM 675 C C . ALA A 1 85 ? 44.528 24.373 28.768 1.00 7.89 85 ALA A C 1
ATOM 676 O O . ALA A 1 85 ? 43.906 25.425 28.803 1.00 9.31 85 ALA A O 1
ATOM 678 N N . GLU A 1 86 ? 44.752 23.779 27.588 1.00 7.83 86 GLU A N 1
ATOM 679 C CA . GLU A 1 86 ? 44.182 24.328 26.339 1.00 6.71 86 GLU A CA 1
ATOM 680 C C . GLU A 1 86 ? 42.674 24.200 26.293 1.00 5.65 86 GLU A C 1
ATOM 681 O O . GLU A 1 86 ? 42.044 25.181 25.893 1.00 7.47 86 GLU A O 1
ATOM 687 N N . VAL A 1 87 ? 42.134 23.036 26.637 1.00 7.24 87 VAL A N 1
ATOM 688 C CA . VAL A 1 87 ? 40.676 22.952 26.559 1.00 6.15 87 VAL A CA 1
ATOM 689 C C . VAL A 1 87 ? 40.050 23.915 27.570 1.00 7.42 87 VAL A C 1
ATOM 690 O O . VAL A 1 87 ? 38.957 24.445 27.290 1.00 9.21 87 VAL A O 1
ATOM 694 N N . LYS A 1 88 ? 40.700 24.093 28.738 1.00 9.00 88 LYS A N 1
ATOM 695 C CA . LYS A 1 88 ? 40.090 25.072 29.686 1.00 9.28 88 LYS A CA 1
ATOM 696 C C . LYS A 1 88 ? 40.058 26.470 29.085 1.00 9.07 88 LYS A C 1
ATOM 697 O O . LYS A 1 88 ? 39.064 27.241 29.224 1.00 9.73 88 LYS A O 1
ATOM 703 N N . LYS A 1 89 ? 41.146 26.828 28.370 1.00 8.15 89 LYS A N 1
ATOM 704 C CA . LYS A 1 89 ? 41.218 28.141 27.710 1.00 8.70 89 LYS A CA 1
ATOM 705 C C . LYS A 1 89 ? 40.150 28.261 26.624 1.00 8.91 89 LYS A C 1
ATOM 706 O O . LYS A 1 89 ? 39.430 29.283 26.571 1.00 9.01 89 LYS A O 1
ATOM 712 N N . ILE A 1 90 ? 40.006 27.256 25.814 1.00 7.14 90 ILE A N 1
ATOM 713 C CA . ILE A 1 90 ? 38.994 27.266 24.721 1.00 9.53 90 ILE A CA 1
ATOM 714 C C . ILE A 1 90 ? 37.566 27.306 25.257 1.00 9.29 90 ILE A C 1
ATOM 715 O O . ILE A 1 90 ? 36.698 28.056 24.770 1.00 9.16 90 ILE A O 1
ATOM 720 N N . ALA A 1 91 ? 37.326 26.448 26.269 1.00 7.35 91 ALA A N 1
ATOM 721 C CA . ALA A 1 91 ? 35.997 26.492 26.887 1.00 7.88 91 ALA A CA 1
ATOM 722 C C . ALA A 1 91 ? 35.658 27.826 27.529 1.00 7.94 91 ALA A C 1
ATOM 723 O O . ALA A 1 91 ? 34.503 28.256 27.433 1.00 7.76 91 ALA A O 1
ATOM 725 N N . ALA A 1 92 ? 36.648 28.505 28.132 1.00 7.58 92 ALA A N 1
ATOM 726 C CA . ALA A 1 92 ? 36.388 29.825 28.679 1.00 7.59 92 ALA A CA 1
ATOM 727 C C . ALA A 1 92 ? 35.967 30.793 27.542 1.00 7.63 92 ALA A C 1
ATOM 728 O O . ALA A 1 92 ? 35.010 31.562 27.713 1.00 8.95 92 ALA A O 1
ATOM 730 N N . GLN A 1 93 ? 36.682 30.677 26.410 1.00 8.54 93 GLN A N 1
ATOM 731 C CA . GLN A 1 93 ? 36.284 31.537 25.279 1.00 7.81 93 GLN A CA 1
ATOM 732 C C . GLN A 1 93 ? 34.846 31.277 24.803 1.00 7.87 93 GLN A C 1
ATOM 733 O O . GLN A 1 93 ? 34.116 32.260 24.595 1.00 8.73 93 GLN A O 1
ATOM 739 N N . TYR A 1 94 ? 34.456 29.997 24.686 1.00 6.81 94 TYR A N 1
ATOM 740 C CA . TYR A 1 94 ? 33.083 29.759 24.251 1.00 8.36 94 TYR A CA 1
ATOM 741 C C . TYR A 1 94 ? 32.093 30.152 25.338 1.00 8.40 94 TYR A C 1
ATOM 742 O O . TYR A 1 94 ? 31.004 30.627 25.019 1.00 7.60 94 TYR A O 1
ATOM 751 N N . GLY A 1 95 ? 32.464 29.947 26.621 1.00 7.93 95 GLY A N 1
ATOM 752 C CA . GLY A 1 95 ? 31.484 30.440 27.619 1.00 7.56 95 GLY A CA 1
ATOM 753 C C . GLY A 1 95 ? 31.282 31.934 27.501 1.00 8.94 95 GLY A C 1
ATOM 754 O O . GLY A 1 95 ? 30.152 32.446 27.665 1.00 8.21 95 GLY A O 1
ATOM 755 N N . LYS A 1 96 ? 32.356 32.713 27.287 1.00 8.09 96 LYS A N 1
ATOM 756 C CA . LYS A 1 96 ? 32.247 34.153 27.155 1.00 9.77 96 LYS A CA 1
ATOM 757 C C . LYS A 1 96 ? 31.376 34.578 25.969 1.00 9.27 96 LYS A C 1
ATOM 758 O O . LYS A 1 96 ? 30.871 35.715 25.989 1.00 10.52 96 LYS A O 1
ATOM 764 N N . ASP A 1 97 ? 31.146 33.687 24.989 1.00 9.64 97 ASP A N 1
ATOM 765 C CA . ASP A 1 97 ? 30.189 34.013 23.925 1.00 9.19 97 ASP A CA 1
ATOM 766 C C . ASP A 1 97 ? 28.759 34.072 24.444 1.00 11.38 97 ASP A C 1
ATOM 767 O O . ASP A 1 97 ? 27.873 34.458 23.668 1.00 11.27 97 ASP A O 1
ATOM 772 N N . HIS A 1 98 ? 28.504 33.691 25.706 1.00 8.35 98 HIS A N 1
ATOM 773 C CA . HIS A 1 98 ? 27.135 33.643 26.217 1.00 7.23 98 HIS A CA 1
ATOM 774 C C . HIS A 1 98 ? 26.902 34.695 27.310 1.00 7.79 98 HIS A C 1
ATOM 775 O O . HIS A 1 98 ? 25.729 34.947 27.607 1.00 8.53 98 HIS A O 1
ATOM 782 N N . THR A 1 99 ? 27.951 35.301 27.879 1.00 8.08 99 THR A N 1
ATOM 783 C CA . THR A 1 99 ? 27.782 36.178 29.027 1.00 8.22 99 THR A CA 1
ATOM 784 C C . THR A 1 99 ? 26.815 37.320 28.820 1.00 8.37 99 THR A C 1
ATOM 785 O O . THR A 1 99 ? 26.087 37.649 29.762 1.00 10.18 99 THR A O 1
ATOM 789 N N . SER A 1 100 ? 26.850 37.987 27.656 1.00 9.76 100 SER A N 1
ATOM 790 C CA . SER A 1 100 ? 26.075 39.180 27.431 1.00 10.56 100 SER A CA 1
ATOM 791 C C . SER A 1 100 ? 24.812 38.863 26.636 1.00 10.20 100 SER A C 1
ATOM 792 O O . SER A 1 100 ? 24.056 39.783 26.268 1.00 11.72 100 SER A O 1
ATOM 795 N N . ARG A 1 101 ? 24.543 37.577 26.366 1.00 9.70 101 ARG A N 1
ATOM 796 C CA . ARG A 1 101 ? 23.379 37.134 25.584 1.00 10.24 101 ARG A CA 1
ATOM 797 C C . ARG A 1 101 ? 22.206 36.866 26.509 1.00 10.84 101 ARG A C 1
ATOM 798 O O . ARG A 1 101 ? 22.251 36.899 27.731 1.00 11.62 101 ARG A O 1
ATOM 806 N N . LYS A 1 102 ? 21.044 36.514 25.978 1.00 13.29 102 LYS A N 1
ATOM 807 C CA . LYS A 1 102 ? 19.777 36.366 26.661 1.00 13.65 102 LYS A CA 1
ATOM 808 C C . LYS A 1 102 ? 19.600 35.081 27.430 1.00 14.01 102 LYS A C 1
ATOM 809 O O . LYS A 1 102 ? 18.714 34.859 28.305 1.00 17.39 102 LYS A O 1
ATOM 815 N N . VAL A 1 103 ? 20.514 34.174 27.279 1.00 10.50 103 VAL A N 1
ATOM 816 C CA . VAL A 1 103 ? 20.506 32.848 27.871 1.00 8.51 103 VAL A CA 1
ATOM 817 C C . VAL A 1 103 ? 20.982 32.908 29.325 1.00 8.50 103 VAL A C 1
ATOM 818 O O . VAL A 1 103 ? 21.981 33.587 29.618 1.00 11.91 103 VAL A O 1
ATOM 822 N N . THR A 1 104 ? 20.312 32.166 30.190 1.00 7.40 104 THR A N 1
ATOM 823 C CA . THR A 1 104 ? 20.773 32.106 31.600 1.00 7.70 104 THR A CA 1
ATOM 824 C C . THR A 1 104 ? 21.704 30.926 31.747 1.00 6.31 104 THR A C 1
ATOM 825 O O . THR A 1 104 ? 21.824 29.965 30.935 1.00 7.20 104 THR A O 1
ATOM 829 N N . LYS A 1 105 ? 22.461 30.892 32.869 1.00 6.71 105 LYS A N 1
ATOM 830 C CA . LYS A 1 105 ? 23.353 29.791 33.155 1.00 6.12 105 LYS A CA 1
ATOM 831 C C . LYS A 1 105 ? 22.552 28.498 33.275 1.00 6.49 105 LYS A C 1
ATOM 832 O O . LYS A 1 105 ? 23.009 27.436 32.787 1.00 6.97 105 LYS A O 1
ATOM 838 N N . ASP A 1 106 ? 21.373 28.555 33.932 1.00 6.65 106 ASP A N 1
ATOM 839 C CA . ASP A 1 106 ? 20.562 27.333 34.045 1.00 7.45 106 ASP A CA 1
ATOM 840 C C . ASP A 1 106 ? 20.107 26.857 32.678 1.00 7.09 106 ASP A C 1
ATOM 841 O O . ASP A 1 106 ? 20.061 25.650 32.405 1.00 7.23 106 ASP A O 1
ATOM 846 N N . GLU A 1 107 ? 19.655 27.764 31.786 1.00 7.14 107 GLU A N 1
ATOM 847 C CA . GLU A 1 107 ? 19.238 27.342 30.444 1.00 6.66 107 GLU A CA 1
ATOM 848 C C . GLU A 1 107 ? 20.434 26.712 29.719 1.00 6.14 107 GLU A C 1
ATOM 849 O O . GLU A 1 107 ? 20.296 25.724 28.961 1.00 6.83 107 GLU A O 1
ATOM 855 N N . PHE A 1 108 ? 21.617 27.360 29.815 1.00 5.58 108 PHE A N 1
ATOM 856 C CA . PHE A 1 108 ? 22.822 26.826 29.159 1.00 5.83 108 PHE A CA 1
ATOM 857 C C . PHE A 1 108 ? 23.053 25.408 29.630 1.00 5.89 108 PHE A C 1
ATOM 858 O O . PHE A 1 108 ? 23.309 24.477 28.834 1.00 7.16 108 PHE A O 1
ATOM 866 N N . MET A 1 109 ? 23.053 25.180 30.965 1.00 5.93 109 MET A N 1
ATOM 867 C CA . MET A 1 109 ? 23.344 23.818 31.499 1.00 7.03 109 MET A CA 1
ATOM 868 C C . MET A 1 109 ? 22.257 22.838 31.111 1.00 6.60 109 MET A C 1
ATOM 869 O O . MET A 1 109 ? 22.557 21.642 30.946 1.00 7.58 109 MET A O 1
ATOM 874 N N . SER A 1 110 ? 21.015 23.332 30.836 1.00 7.06 110 SER A N 1
ATOM 875 C CA . SER A 1 110 ? 19.959 22.396 30.403 1.00 6.11 110 SER A CA 1
ATOM 876 C C . SER A 1 110 ? 20.281 21.753 29.047 1.00 6.69 110 SER A C 1
ATOM 877 O O . SER A 1 110 ? 19.694 20.736 28.669 1.00 7.69 110 SER A O 1
ATOM 880 N N . GLY A 1 111 ? 21.234 22.362 28.308 1.00 5.93 111 GLY A N 1
ATOM 881 C CA . GLY A 1 111 ? 21.614 21.756 27.023 1.00 6.94 111 GLY A CA 1
ATOM 882 C C . GLY A 1 111 ? 22.425 20.505 27.198 1.00 6.32 111 GLY A C 1
ATOM 883 O O . GLY A 1 111 ? 22.565 19.747 26.246 1.00 7.20 111 GLY A O 1
ATOM 884 N N . GLU A 1 112 ? 23.075 20.301 28.367 1.00 6.60 112 GLU A N 1
ATOM 885 C CA . GLU A 1 112 ? 23.956 19.169 28.540 1.00 6.45 112 GLU A CA 1
ATOM 886 C C . GLU A 1 112 ? 23.280 17.848 28.300 1.00 7.14 112 GLU A C 1
ATOM 887 O O . GLU A 1 112 ? 23.796 17.026 27.501 1.00 8.41 112 GLU A O 1
ATOM 893 N N . PRO A 1 113 ? 22.203 17.500 28.992 1.00 6.52 113 PRO A N 1
ATOM 894 C CA . PRO A 1 113 ? 21.597 16.199 28.747 1.00 8.65 113 PRO A CA 1
ATOM 895 C C . PRO A 1 113 ? 21.090 16.068 27.319 1.00 6.45 113 PRO A C 1
ATOM 896 O O . PRO A 1 113 ? 21.171 14.972 26.748 1.00 7.18 113 PRO A O 1
ATOM 900 N N . ILE A 1 114 ? 20.593 17.139 26.726 1.00 7.04 114 ILE A N 1
ATOM 901 C CA . ILE A 1 114 ? 20.055 17.045 25.346 1.00 6.15 114 ILE A CA 1
ATOM 902 C C . ILE A 1 114 ? 21.213 16.798 24.367 1.00 4.72 114 ILE A C 1
ATOM 903 O O . ILE A 1 114 ? 21.081 15.915 23.496 1.00 7.09 114 ILE A O 1
ATOM 908 N N . PHE A 1 115 ? 22.269 17.584 24.455 1.00 5.69 115 PHE A N 1
ATOM 909 C CA . PHE A 1 115 ? 23.427 17.366 23.539 1.00 5.78 115 PHE A CA 1
ATOM 910 C C . PHE A 1 115 ? 24.105 16.048 23.807 1.00 5.47 115 PHE A C 1
ATOM 911 O O . PHE A 1 115 ? 24.585 15.406 22.852 1.00 7.16 115 PHE A O 1
ATOM 919 N N . THR A 1 116 ? 24.166 15.587 25.072 1.00 6.61 116 THR A N 1
ATOM 920 C CA . THR A 1 116 ? 24.769 14.254 25.349 1.00 6.71 116 THR A CA 1
ATOM 921 C C . THR A 1 116 ? 23.945 13.207 24.618 1.00 6.66 116 THR A C 1
ATOM 922 O O . THR A 1 116 ? 24.555 12.389 23.879 1.00 7.93 116 THR A O 1
ATOM 926 N N . LYS A 1 117 ? 22.621 13.136 24.789 1.00 7.27 117 LYS A N 1
ATOM 927 C CA . LYS A 1 117 ? 21.854 12.089 24.120 1.00 8.10 117 LYS A CA 1
ATOM 928 C C . LYS A 1 117 ? 22.009 12.169 22.584 1.00 6.65 117 LYS A C 1
ATOM 929 O O . LYS A 1 117 ? 22.152 11.182 21.916 1.00 8.22 117 LYS A O 1
ATOM 935 N N . TYR A 1 118 ? 21.920 13.374 22.063 1.00 6.91 118 TYR A N 1
ATOM 936 C CA . TYR A 1 118 ? 22.006 13.581 20.598 1.00 6.31 118 TYR A CA 1
ATOM 937 C C . TYR A 1 118 ? 23.358 13.084 20.073 1.00 7.86 118 TYR A C 1
ATOM 938 O O . TYR A 1 118 ? 23.383 12.305 19.098 1.00 7.56 118 TYR A O 1
ATOM 947 N N . PHE A 1 119 ? 24.473 13.543 20.637 1.00 6.85 119 PHE A N 1
ATOM 948 C CA . PHE A 1 119 ? 25.784 13.134 20.190 1.00 7.20 119 PHE A CA 1
ATOM 949 C C . PHE A 1 119 ? 26.053 11.650 20.420 1.00 6.91 119 PHE A C 1
ATOM 950 O O . PHE A 1 119 ? 26.678 10.982 19.605 1.00 7.27 119 PHE A O 1
ATOM 958 N N . GLN A 1 120 ? 25.526 11.090 21.494 1.00 7.33 120 GLN A N 1
ATOM 959 C CA . GLN A 1 120 ? 25.619 9.646 21.724 1.00 8.61 120 GLN A CA 1
ATOM 960 C C . GLN A 1 120 ? 24.906 8.881 20.622 1.00 8.80 120 GLN A C 1
ATOM 961 O O . GLN A 1 120 ? 25.423 7.855 20.142 1.00 8.97 120 GLN A O 1
ATOM 967 N N . ASN A 1 121 ? 23.779 9.376 20.120 1.00 10.66 121 ASN A N 1
ATOM 968 C CA . ASN A 1 121 ? 23.094 8.668 19.011 1.00 11.88 121 ASN A CA 1
ATOM 969 C C . ASN A 1 121 ? 23.846 8.745 17.704 1.00 12.77 121 ASN A C 1
ATOM 970 O O . ASN A 1 121 ? 23.553 7.994 16.766 1.00 15.58 121 ASN A O 1
ATOM 975 N N . LEU A 1 122 ? 24.850 9.592 17.582 1.00 10.09 122 LEU A N 1
ATOM 976 C CA . LEU A 1 122 ? 25.670 9.688 16.352 1.00 10.48 122 LEU A CA 1
ATOM 977 C C . LEU A 1 122 ? 26.825 8.717 16.387 1.00 13.35 122 LEU A C 1
ATOM 978 O O . LEU A 1 122 ? 27.415 8.447 15.339 1.00 19.07 122 LEU A O 1
ATOM 983 N N . VAL A 1 123 ? 27.201 8.196 17.564 1.00 10.42 123 VAL A N 1
ATOM 984 C CA . VAL A 1 123 ? 28.379 7.294 17.571 1.00 10.05 123 VAL A CA 1
ATOM 985 C C . VAL A 1 123 ? 27.954 5.842 17.601 1.00 12.41 123 VAL A C 1
ATOM 986 O O . VAL A 1 123 ? 26.830 5.523 17.960 1.00 15.14 123 VAL A O 1
ATOM 990 N N . LYS A 1 124 ? 28.875 4.957 17.236 1.00 13.31 124 LYS A N 1
ATOM 991 C CA . LYS A 1 124 ? 28.517 3.546 17.051 1.00 16.00 124 LYS A CA 1
ATOM 992 C C . LYS A 1 124 ? 28.619 2.557 18.231 1.00 13.54 124 LYS A C 1
ATOM 993 O O . LYS A 1 124 ? 27.904 1.554 18.228 1.00 18.22 124 LYS A O 1
ATOM 995 N N . ASP A 1 125 ? 29.446 2.811 19.235 1.00 11.67 125 ASP A N 1
ATOM 996 C CA . ASP A 1 125 ? 29.481 1.813 20.304 1.00 10.86 125 ASP A CA 1
ATOM 997 C C . ASP A 1 125 ? 29.394 2.462 21.692 1.00 9.72 125 ASP A C 1
ATOM 998 O O . ASP A 1 125 ? 29.438 3.674 21.840 1.00 9.13 125 ASP A O 1
ATOM 1003 N N . ALA A 1 126 ? 29.263 1.590 22.681 1.00 11.55 126 ALA A N 1
ATOM 1004 C CA . ALA A 1 126 ? 29.069 2.068 24.062 1.00 10.45 126 ALA A CA 1
ATOM 1005 C C . ALA A 1 126 ? 30.271 2.833 24.575 1.00 10.74 126 ALA A C 1
ATOM 1006 O O . ALA A 1 126 ? 30.083 3.763 25.360 1.00 10.20 126 ALA A O 1
ATOM 1008 N N . GLU A 1 127 ? 31.477 2.472 24.154 1.00 9.57 127 GLU A N 1
ATOM 1009 C CA . GLU A 1 127 ? 32.674 3.200 24.607 1.00 8.83 127 GLU A CA 1
ATOM 1010 C C . GLU A 1 127 ? 32.550 4.616 24.084 1.00 8.07 127 GLU A C 1
ATOM 1011 O O . GLU A 1 127 ? 32.854 5.586 24.780 1.00 9.18 127 GLU A O 1
ATOM 1017 N N . GLY A 1 128 ? 32.165 4.775 22.793 1.00 8.55 128 GLY A N 1
ATOM 1018 C CA . GLY A 1 128 ? 32.079 6.153 22.298 1.00 7.77 128 GLY A CA 1
ATOM 1019 C C . GLY A 1 128 ? 30.932 6.921 22.950 1.00 7.26 128 GLY A C 1
ATOM 1020 O O . GLY A 1 128 ? 31.107 8.138 23.196 1.00 7.98 128 GLY A O 1
ATOM 1021 N N . LYS A 1 129 ? 29.813 6.256 23.236 1.00 7.87 129 LYS A N 1
ATOM 1022 C CA . LYS A 1 129 ? 28.716 6.992 23.911 1.00 7.17 129 LYS A CA 1
ATOM 1023 C C . LYS A 1 129 ? 29.097 7.468 25.313 1.00 7.58 129 LYS A C 1
ATOM 1024 O O . LYS A 1 129 ? 28.773 8.584 25.739 1.00 8.08 129 LYS A O 1
ATOM 1030 N N . ALA A 1 130 ? 29.905 6.612 26.012 1.00 7.63 130 ALA A N 1
ATOM 1031 C CA . ALA A 1 130 ? 30.430 7.010 27.335 1.00 8.15 130 ALA A CA 1
ATOM 1032 C C . ALA A 1 130 ? 31.411 8.164 27.159 1.00 7.34 130 ALA A C 1
ATOM 1033 O O . ALA A 1 130 ? 31.363 9.091 28.008 1.00 7.87 130 ALA A O 1
ATOM 1035 N N . ALA A 1 131 ? 32.286 8.178 26.158 1.00 7.01 131 ALA A N 1
ATOM 1036 C CA . ALA A 1 131 ? 33.195 9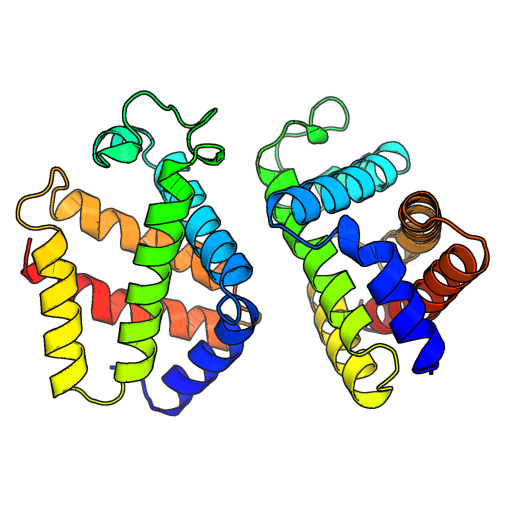.288 25.999 1.00 7.57 131 ALA A CA 1
ATOM 1037 C C . ALA A 1 131 ? 32.486 10.589 25.696 1.00 7.05 131 ALA A C 1
ATOM 1038 O O . ALA A 1 131 ? 32.924 11.639 26.131 1.00 7.51 131 ALA A O 1
ATOM 1040 N N . VAL A 1 132 ? 31.417 10.504 24.897 1.00 6.78 132 VAL A N 1
ATOM 1041 C CA . VAL A 1 132 ? 30.625 11.713 24.599 1.00 7.20 132 VAL A CA 1
ATOM 1042 C C . VAL A 1 132 ? 30.109 12.274 25.915 1.00 6.53 132 VAL A C 1
ATOM 1043 O O . VAL A 1 132 ? 30.211 13.502 26.114 1.00 6.86 132 VAL A O 1
ATOM 1047 N N . GLU A 1 133 ? 29.512 11.441 26.775 1.00 7.31 133 GLU A N 1
ATOM 1048 C CA . GLU A 1 133 ? 29.006 11.956 28.052 1.00 7.79 133 GLU A CA 1
ATOM 1049 C C . GLU A 1 133 ? 30.114 12.523 28.912 1.00 6.82 133 GLU A C 1
ATOM 1050 O O . GLU A 1 133 ? 29.956 13.632 29.492 1.00 6.64 133 GLU A O 1
ATOM 1056 N N . LYS A 1 134 ? 31.270 11.848 29.017 1.00 6.27 134 LYS A N 1
ATOM 1057 C CA . LYS A 1 134 ? 32.373 12.407 29.818 1.00 6.74 134 LYS A CA 1
ATOM 1058 C C . LYS A 1 134 ? 32.875 13.733 29.291 1.00 7.00 134 LYS A C 1
ATOM 1059 O O . LYS A 1 134 ? 33.149 14.700 30.018 1.00 7.16 134 LYS A O 1
ATOM 1065 N N . PHE A 1 135 ? 33.011 13.813 27.932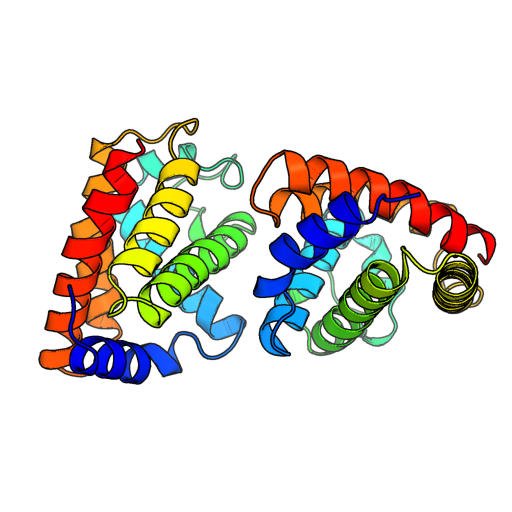 1.00 6.16 135 PHE A N 1
ATOM 1066 C CA . PHE A 1 135 ? 33.466 15.049 27.302 1.00 6.88 135 PHE A CA 1
ATOM 1067 C C . PHE A 1 135 ? 32.552 16.204 27.674 1.00 6.82 135 PHE A C 1
ATOM 1068 O O . PHE A 1 135 ? 33.006 17.294 28.102 1.00 6.55 135 PHE A O 1
ATOM 1076 N N . LEU A 1 136 ? 31.231 16.034 27.430 1.00 7.40 136 LEU A N 1
ATOM 1077 C CA . LEU A 1 136 ? 30.314 17.144 27.693 1.00 7.61 136 LEU A CA 1
ATOM 1078 C C . LEU A 1 136 ? 30.202 17.479 29.172 1.00 7.31 136 LEU A C 1
ATOM 1079 O O . LEU A 1 136 ? 30.042 18.666 29.500 1.00 8.08 136 LEU A O 1
ATOM 1084 N N . LYS A 1 137 ? 30.254 16.449 30.016 1.00 8.33 137 LYS A N 1
ATOM 1085 C CA . LYS A 1 137 ? 30.196 16.766 31.462 1.00 10.39 137 LYS A CA 1
ATOM 1086 C C . LYS A 1 137 ? 31.428 17.567 31.869 1.00 9.53 137 LYS A C 1
ATOM 1087 O O . LYS A 1 137 ? 31.410 18.318 32.864 1.00 11.42 137 LYS A O 1
ATOM 1093 N N . HIS A 1 138 ? 32.553 17.437 31.165 1.00 9.49 138 HIS A N 1
ATOM 1094 C CA . HIS A 1 138 ? 33.774 18.165 31.529 1.00 9.90 138 HIS A CA 1
ATOM 1095 C C . HIS A 1 138 ? 33.723 19.584 31.012 1.00 8.14 138 HIS A C 1
ATOM 1096 O O . HIS A 1 138 ? 34.085 20.538 31.710 1.00 9.03 138 HIS A O 1
ATOM 1103 N N . VAL A 1 139 ? 33.293 19.766 29.729 1.00 8.08 139 VAL A N 1
ATOM 1104 C CA . VAL A 1 139 ? 33.358 21.134 29.165 1.00 7.50 139 VAL A CA 1
ATOM 1105 C C . VAL A 1 139 ? 32.151 21.994 29.507 1.00 6.63 139 VAL A C 1
ATOM 1106 O O . VAL A 1 139 ? 32.345 23.210 29.548 1.00 7.01 139 VAL A O 1
ATOM 1110 N N . PHE A 1 140 ? 30.974 21.399 29.741 1.00 7.56 140 PHE A N 1
ATOM 1111 C CA . PHE A 1 140 ? 29.827 22.256 30.028 1.00 6.77 140 PHE A CA 1
ATOM 1112 C C . PHE A 1 140 ? 30.088 23.178 31.224 1.00 7.84 140 PHE A C 1
ATOM 1113 O O . PHE A 1 140 ? 29.832 24.393 31.127 1.00 7.89 140 PHE A O 1
ATOM 1121 N N . PRO A 1 141 ? 30.569 22.676 32.380 1.00 7.91 141 PRO A N 1
ATOM 1122 C CA . PRO A 1 141 ? 30.769 23.559 33.518 1.00 8.51 141 PRO A CA 1
ATOM 1123 C C . PRO A 1 141 ? 31.868 24.567 33.248 1.00 8.00 141 PRO A C 1
ATOM 1124 O O . PRO A 1 141 ? 31.861 25.687 33.816 1.00 10.06 141 PRO A O 1
ATOM 1128 N N . MET A 1 142 ? 32.884 24.248 32.433 1.00 7.90 142 MET A N 1
ATOM 1129 C CA . MET A 1 142 ? 33.951 25.232 32.138 1.00 8.49 142 MET A CA 1
ATOM 1130 C C . MET A 1 142 ? 33.308 26.407 31.422 1.00 7.19 142 MET A C 1
ATOM 1131 O O . MET A 1 142 ? 33.611 27.563 31.671 1.00 9.19 142 MET A O 1
ATOM 1136 N N . MET A 1 143 ? 32.482 26.087 30.397 1.00 7.53 143 MET A N 1
ATOM 1137 C CA . MET A 1 143 ? 31.836 27.179 29.645 1.00 7.17 143 MET A CA 1
ATOM 1138 C C . MET A 1 143 ? 30.875 27.933 30.563 1.00 6.11 143 MET A C 1
ATOM 1139 O O . MET A 1 143 ? 30.829 29.175 30.544 1.00 7.10 143 MET A O 1
ATOM 1144 N N . ALA A 1 144 ? 30.062 27.190 31.344 1.00 6.71 144 ALA A N 1
ATOM 1145 C CA . ALA A 1 144 ? 29.001 27.817 32.131 1.00 6.16 144 ALA A CA 1
ATOM 1146 C C . ALA A 1 144 ? 29.535 28.742 33.204 1.00 6.37 144 ALA A C 1
ATOM 1147 O O . ALA A 1 144 ? 28.861 29.700 33.569 1.00 7.65 144 ALA A O 1
ATOM 1149 N N . ALA A 1 145 ? 30.790 28.500 33.653 1.00 7.23 145 ALA A N 1
ATOM 1150 C CA . ALA A 1 145 ? 31.379 29.365 34.699 1.00 7.73 145 ALA A CA 1
ATOM 1151 C C . ALA A 1 145 ? 31.536 30.775 34.232 1.00 8.27 145 ALA A C 1
ATOM 1152 O O . ALA A 1 145 ? 31.570 31.731 35.035 1.00 9.11 145 ALA A O 1
ATOM 1154 N N . GLU A 1 146 ? 31.562 31.048 32.914 1.00 8.78 146 GLU A N 1
ATOM 1155 C CA . GLU A 1 146 ? 31.691 32.366 32.340 1.00 10.21 146 GLU A CA 1
ATOM 1156 C C . GLU A 1 146 ? 30.352 33.085 32.185 1.00 8.10 146 GLU A C 1
ATOM 1157 O O . GLU A 1 146 ? 30.325 34.225 31.724 1.00 8.57 146 GLU A O 1
ATOM 1163 N N . ILE A 1 147 ? 29.249 32.405 32.511 1.00 6.82 147 ILE A N 1
ATOM 1164 C CA . ILE A 1 147 ? 27.897 32.963 32.315 1.00 7.36 147 ILE A CA 1
ATOM 1165 C C . ILE A 1 147 ? 27.328 33.557 33.604 1.00 9.22 147 ILE A C 1
ATOM 1166 O O . ILE A 1 147 ? 26.797 34.678 33.591 1.00 11.43 147 ILE A O 1
ATOM 1172 N N . THR B 1 1 ? 47.465 52.582 6.830 1.00 17.57 1 THR B N 1
ATOM 1173 C CA . THR B 1 1 ? 47.295 51.127 6.538 1.00 14.86 1 THR B CA 1
ATOM 1174 C C . THR B 1 1 ? 47.341 50.372 7.859 1.00 14.96 1 THR B C 1
ATOM 1175 O O . THR B 1 1 ? 47.466 51.008 8.927 1.00 15.46 1 THR B O 1
ATOM 1179 N N . LEU B 1 2 ? 47.212 49.044 7.830 1.00 13.87 2 LEU B N 1
ATOM 1180 C CA . LEU B 1 2 ? 47.238 48.320 9.098 1.00 11.78 2 LEU B CA 1
ATOM 1181 C C . LEU B 1 2 ? 48.632 48.358 9.739 1.00 12.07 2 LEU B C 1
ATOM 1182 O O . LEU B 1 2 ? 49.662 48.303 9.045 1.00 13.93 2 LEU B O 1
ATOM 1187 N N . THR B 1 3 ? 48.631 48.391 11.086 1.00 10.83 3 THR B N 1
ATOM 1188 C CA . THR B 1 3 ? 49.913 48.197 11.769 1.00 11.70 3 THR B CA 1
ATOM 1189 C C . THR B 1 3 ? 50.283 46.716 11.699 1.00 11.39 3 THR B C 1
ATOM 1190 O O . THR B 1 3 ? 49.436 45.863 11.421 1.00 10.10 3 THR B O 1
ATOM 1194 N N . LYS B 1 4 ? 51.511 46.345 12.108 1.00 11.00 4 LYS B N 1
ATOM 1195 C CA . LYS B 1 4 ? 51.893 44.947 12.156 1.00 11.43 4 LYS B CA 1
ATOM 1196 C C . LYS B 1 4 ? 51.004 44.209 13.159 1.00 10.86 4 LYS B C 1
ATOM 1197 O O . LYS B 1 4 ? 50.605 43.065 12.939 1.00 10.81 4 LYS B O 1
ATOM 1203 N N . HIS B 1 5 ? 50.762 44.868 14.313 1.00 10.01 5 HIS B N 1
ATOM 1204 C CA . HIS B 1 5 ? 49.915 44.192 15.312 1.00 9.58 5 HIS B CA 1
ATOM 1205 C C . HIS B 1 5 ? 48.523 43.940 14.771 1.00 8.74 5 HIS B C 1
ATOM 1206 O O . HIS B 1 5 ? 47.963 42.865 15.006 1.00 9.52 5 HIS B O 1
ATOM 1213 N N . GLU B 1 6 ? 47.938 44.941 14.087 1.00 7.83 6 GLU B N 1
ATOM 1214 C CA . GLU B 1 6 ? 46.589 44.719 13.532 1.00 7.70 6 GLU B CA 1
ATOM 1215 C C . GLU B 1 6 ? 46.562 43.585 12.504 1.00 8.38 6 GLU B C 1
ATOM 1216 O O . GLU B 1 6 ? 45.630 42.742 12.512 1.00 8.01 6 GLU B O 1
ATOM 1222 N N . GLN B 1 7 ? 47.579 43.563 11.608 1.00 8.38 7 GLN B N 1
ATOM 1223 C CA . GLN B 1 7 ? 47.687 42.431 10.678 1.00 7.47 7 GLN B CA 1
ATOM 1224 C C . GLN B 1 7 ? 47.754 41.121 11.444 1.00 9.28 7 GLN B C 1
ATOM 1225 O O . GLN B 1 7 ? 47.082 40.135 11.093 1.00 10.50 7 GLN B O 1
ATOM 1231 N N . ASP B 1 8 ? 48.598 41.034 12.486 1.00 9.41 8 ASP B N 1
ATOM 1232 C CA . ASP B 1 8 ? 48.760 39.782 13.210 1.00 9.23 8 ASP B CA 1
ATOM 1233 C C . ASP B 1 8 ? 47.510 39.335 13.924 1.00 8.36 8 ASP B C 1
ATOM 1234 O O . ASP B 1 8 ? 47.228 38.150 13.960 1.00 9.36 8 ASP B O 1
ATOM 1239 N N . ILE B 1 9 ? 46.827 40.285 14.588 1.00 9.29 9 ILE B N 1
ATOM 1240 C CA . ILE B 1 9 ? 45.636 39.777 15.294 1.00 11.32 9 ILE B CA 1
ATOM 1241 C C . ILE B 1 9 ? 44.587 39.339 14.263 1.00 8.01 9 ILE B C 1
ATOM 1242 O O . ILE B 1 9 ? 43.869 38.366 14.522 1.00 9.30 9 ILE B O 1
ATOM 1247 N N . LEU B 1 10 ? 44.478 40.008 13.106 1.00 7.10 10 LEU B N 1
ATOM 1248 C CA . LEU B 1 10 ? 43.458 39.554 12.125 1.00 9.36 10 LEU B CA 1
ATOM 1249 C C . LEU B 1 10 ? 43.871 38.200 11.553 1.00 7.54 10 LEU B C 1
ATOM 1250 O O . LEU B 1 10 ? 43.038 37.297 11.396 1.00 9.64 10 LEU B O 1
ATOM 1255 N N . LEU B 1 11 ? 45.189 38.003 11.256 1.00 8.32 11 LEU B N 1
ATOM 1256 C CA . LEU B 1 11 ? 45.625 36.693 10.789 1.00 9.26 11 LEU B CA 1
ATOM 1257 C C . LEU B 1 11 ? 45.333 35.650 11.873 1.00 8.58 11 LEU B C 1
ATOM 1258 O O . LEU B 1 11 ? 44.890 34.518 11.553 1.00 8.03 11 LEU B O 1
ATOM 1263 N N . LYS B 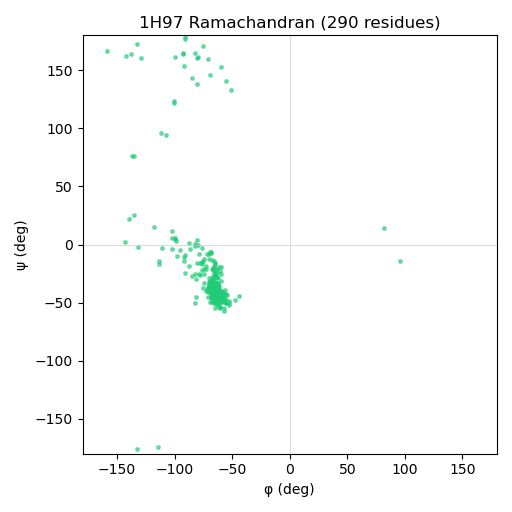1 12 ? 45.632 35.997 13.153 1.00 8.35 12 LYS B N 1
ATOM 1264 C CA . LYS B 1 12 ? 45.340 34.973 14.167 1.00 8.11 12 LYS B CA 1
ATOM 1265 C C . LYS B 1 12 ? 43.862 34.601 14.319 1.00 7.79 12 LYS B C 1
ATOM 1266 O O . LYS B 1 12 ? 43.536 33.397 14.513 1.00 9.12 12 LYS B O 1
ATOM 1272 N N . GLU B 1 13 ? 43.008 35.595 14.297 1.00 7.83 13 GLU B N 1
ATOM 1273 C CA . GLU B 1 13 ? 41.570 35.380 14.478 1.00 7.23 13 GLU B CA 1
ATOM 1274 C C . GLU B 1 13 ? 40.940 34.719 13.263 1.00 8.63 13 GLU B C 1
ATOM 1275 O O . GLU B 1 13 ? 40.076 33.859 13.400 1.00 10.43 13 GLU B O 1
ATOM 1281 N N . LEU B 1 14 ? 41.383 35.106 12.090 1.00 8.83 14 LEU B N 1
ATOM 1282 C CA . LEU B 1 14 ? 40.847 34.483 10.908 1.00 9.73 14 LEU B CA 1
ATOM 1283 C C . LEU B 1 14 ? 41.467 33.079 10.682 1.00 8.65 14 LEU B C 1
ATOM 1284 O O . LEU B 1 14 ? 40.832 32.213 10.068 1.00 10.29 14 LEU B O 1
ATOM 1289 N N . GLY B 1 15 ? 42.666 32.869 11.184 1.00 9.22 15 GLY B N 1
ATOM 1290 C CA . GLY B 1 15 ? 43.371 31.612 10.938 1.00 9.42 15 GLY B CA 1
ATOM 1291 C C . GLY B 1 15 ? 42.617 30.304 11.062 1.00 8.04 15 GLY B C 1
ATOM 1292 O O . GLY B 1 15 ? 42.625 29.494 10.113 1.00 8.25 15 GLY B O 1
ATOM 1293 N N . PRO B 1 16 ? 41.802 30.097 12.096 1.00 8.62 16 PRO B N 1
ATOM 1294 C CA . PRO B 1 16 ? 41.054 28.872 12.280 1.00 9.37 16 PRO B CA 1
ATOM 1295 C C . PRO B 1 16 ? 39.906 28.737 11.295 1.00 9.55 16 PRO B C 1
ATOM 1296 O O . PRO B 1 16 ? 39.242 27.680 11.275 1.00 11.67 16 PRO B O 1
ATOM 1300 N N . HIS B 1 17 ? 39.622 29.793 10.529 1.00 9.34 17 HIS B N 1
ATOM 1301 C CA . HIS B 1 17 ? 38.604 29.758 9.466 1.00 7.21 17 HIS B CA 1
ATOM 1302 C C . HIS B 1 17 ? 39.223 29.522 8.096 1.00 7.73 17 HIS B C 1
ATOM 1303 O O . HIS B 1 17 ? 38.494 29.419 7.106 1.00 8.47 17 HIS B O 1
ATOM 1310 N N . VAL B 1 18 ? 40.547 29.580 7.991 1.00 8.50 18 VAL B N 1
ATOM 1311 C CA . VAL B 1 18 ? 41.206 29.520 6.674 1.00 9.04 18 VAL B CA 1
ATOM 1312 C C . VAL B 1 18 ? 42.387 28.602 6.688 1.00 8.71 18 VAL B C 1
ATOM 1313 O O . VAL B 1 18 ? 43.244 28.674 5.801 1.00 9.43 18 VAL B O 1
ATOM 1317 N N . ASP B 1 19 ? 42.417 27.601 7.609 1.00 8.08 19 ASP B N 1
ATOM 1318 C CA . ASP B 1 19 ? 43.509 26.712 7.821 1.00 10.61 19 ASP B CA 1
ATOM 1319 C C . ASP B 1 19 ? 43.485 25.415 7.045 1.00 12.16 19 ASP B C 1
ATOM 1320 O O . ASP B 1 19 ? 44.473 24.660 7.044 1.00 14.87 19 ASP B O 1
ATOM 1325 N N . THR B 1 20 ? 42.343 25.109 6.478 1.00 9.92 20 THR B N 1
ATOM 1326 C CA . THR B 1 20 ? 42.214 23.899 5.658 1.00 11.36 20 THR B CA 1
ATOM 1327 C C . THR B 1 20 ? 41.386 24.262 4.431 1.00 10.89 20 THR B C 1
ATOM 1328 O O . THR B 1 20 ? 40.643 25.229 4.466 1.00 10.30 20 THR B O 1
ATOM 1332 N N . PRO B 1 21 ? 41.401 23.445 3.391 1.00 12.72 21 PRO B N 1
ATOM 1333 C CA . PRO B 1 21 ? 40.579 23.739 2.215 1.00 10.58 21 PRO B CA 1
ATOM 1334 C C . PRO B 1 21 ? 39.097 23.784 2.590 1.00 9.95 21 PRO B C 1
ATOM 1335 O O . PRO B 1 21 ? 38.403 24.667 2.058 1.00 9.15 21 PRO B O 1
ATOM 1339 N N . ALA B 1 22 ? 38.559 22.901 3.437 1.00 10.52 22 ALA B N 1
ATOM 1340 C CA . ALA B 1 22 ? 37.134 22.927 3.799 1.00 9.24 22 ALA B CA 1
ATOM 1341 C C . ALA B 1 22 ? 36.791 24.224 4.515 1.00 7.71 22 ALA B C 1
ATOM 1342 O O . ALA B 1 22 ? 35.720 24.816 4.350 1.00 8.85 22 ALA B O 1
ATOM 1344 N N . HIS B 1 23 ? 37.669 24.628 5.469 1.00 8.90 23 HIS B N 1
ATOM 1345 C CA . HIS B 1 23 ? 37.341 25.847 6.211 1.00 8.04 23 HIS B CA 1
ATOM 1346 C C . HIS B 1 23 ? 37.416 27.069 5.286 1.00 8.29 23 HIS B C 1
ATOM 1347 O O . HIS B 1 23 ? 36.570 27.950 5.403 1.00 8.52 23 HIS B O 1
ATOM 1354 N N . ILE B 1 24 ? 38.376 27.051 4.341 1.00 7.32 24 ILE B N 1
ATOM 1355 C CA . ILE B 1 24 ? 38.432 28.168 3.369 1.00 6.43 24 ILE B CA 1
ATOM 1356 C C . ILE B 1 24 ? 37.126 28.218 2.588 1.00 7.49 24 ILE B C 1
ATOM 1357 O O . ILE B 1 24 ? 36.533 29.293 2.441 1.00 7.01 24 ILE B O 1
ATOM 1362 N N . VAL B 1 25 ? 36.605 27.069 2.171 1.00 6.65 25 VAL B N 1
ATOM 1363 C CA . VAL B 1 25 ? 35.293 27.041 1.461 1.00 7.85 25 VAL B CA 1
ATOM 1364 C C . VAL B 1 25 ? 34.158 27.512 2.344 1.00 8.02 25 VAL B C 1
ATOM 1365 O O . VAL B 1 25 ? 33.349 28.387 1.930 1.00 7.71 25 VAL B O 1
ATOM 1369 N N . GLU B 1 26 ? 34.079 27.071 3.594 1.00 7.37 26 GLU B N 1
ATOM 1370 C CA . GLU B 1 26 ? 32.993 27.514 4.481 1.00 8.65 26 GLU B CA 1
ATOM 1371 C C . GLU B 1 26 ? 33.027 29.028 4.682 1.00 7.40 26 GLU B C 1
ATOM 1372 O O . GLU B 1 26 ? 31.985 29.707 4.640 1.00 8.21 26 GLU B O 1
ATOM 1378 N N . THR B 1 27 ? 34.252 29.577 4.821 1.00 7.05 27 THR B N 1
ATOM 1379 C CA . THR B 1 27 ? 34.395 31.032 5.020 1.00 7.36 27 THR B CA 1
ATOM 1380 C C . THR B 1 27 ? 33.860 31.748 3.777 1.00 7.66 27 THR B C 1
ATOM 1381 O O . THR B 1 27 ? 33.153 32.742 3.891 1.00 7.74 27 THR B O 1
ATOM 1385 N N . GLY B 1 28 ? 34.252 31.296 2.582 1.00 6.76 28 GLY B N 1
ATOM 1386 C CA . GLY B 1 28 ? 33.751 31.976 1.369 1.00 6.15 28 GLY B CA 1
ATOM 1387 C C . GLY B 1 28 ? 32.258 31.801 1.179 1.00 6.50 28 GLY B C 1
ATOM 1388 O O . GLY B 1 28 ? 31.611 32.769 0.759 1.00 7.58 28 GLY B O 1
ATOM 1389 N N . LEU B 1 29 ? 31.710 30.624 1.515 1.00 7.57 29 LEU B N 1
ATOM 1390 C CA . LEU B 1 29 ? 30.268 30.446 1.366 1.00 7.12 29 LEU B CA 1
ATOM 1391 C C . LEU B 1 29 ? 29.502 31.474 2.205 1.00 7.61 29 LEU B C 1
ATOM 1392 O O . LEU B 1 29 ? 28.495 32.060 1.785 1.00 7.56 29 LEU B O 1
ATOM 1397 N N . GLY B 1 30 ? 29.940 31.700 3.450 1.00 7.07 30 GLY B N 1
ATOM 1398 C CA . GLY B 1 30 ? 29.214 32.673 4.277 1.00 6.67 30 GLY B CA 1
ATOM 1399 C C . GLY B 1 30 ? 29.270 34.072 3.700 1.00 7.71 30 GLY B C 1
ATOM 1400 O O . GLY B 1 30 ? 28.274 34.806 3.848 1.00 7.64 30 GLY B O 1
ATOM 1401 N N . ALA B 1 31 ? 30.394 34.428 3.068 1.00 6.67 31 ALA B N 1
ATOM 1402 C CA . ALA B 1 31 ? 30.498 35.756 2.495 1.00 5.24 31 ALA B CA 1
ATOM 1403 C C . ALA B 1 31 ? 29.519 35.880 1.324 1.00 7.58 31 ALA B C 1
ATOM 1404 O O . ALA B 1 31 ? 28.815 36.898 1.197 1.00 7.36 31 ALA B O 1
ATOM 1406 N N . TYR B 1 32 ? 29.427 34.867 0.458 1.00 6.94 32 TYR B N 1
ATOM 1407 C CA . TYR B 1 32 ? 28.468 34.936 -0.676 1.00 7.16 32 TYR B CA 1
ATOM 1408 C C . TYR B 1 32 ? 27.042 34.884 -0.136 1.00 6.50 32 TYR B C 1
ATOM 1409 O O . TYR B 1 32 ? 26.142 35.479 -0.730 1.00 7.54 32 TYR B O 1
ATOM 1418 N N . HIS B 1 33 ? 26.793 34.075 0.917 1.00 6.97 33 HIS B N 1
ATOM 1419 C CA . HIS B 1 33 ? 25.415 34.037 1.437 1.00 7.96 33 HIS B CA 1
ATOM 1420 C C . HIS B 1 33 ? 24.983 35.418 1.835 1.00 7.24 33 HIS B C 1
ATOM 1421 O O . HIS B 1 33 ? 23.868 35.892 1.577 1.00 8.63 33 HIS B O 1
ATOM 1428 N N . ALA B 1 34 ? 25.879 36.186 2.500 1.00 6.80 34 ALA B N 1
ATOM 1429 C CA . ALA B 1 34 ? 25.548 37.544 2.942 1.00 8.03 34 ALA B CA 1
ATOM 1430 C C . ALA B 1 34 ? 25.380 38.477 1.730 1.00 8.58 34 ALA B C 1
ATOM 1431 O O . ALA B 1 34 ? 24.460 39.279 1.683 1.00 8.33 34 ALA B O 1
ATOM 1433 N N . LEU B 1 35 ? 26.284 38.316 0.727 1.00 6.47 35 LEU B N 1
ATOM 1434 C CA . LEU B 1 35 ? 26.189 39.200 -0.450 1.00 6.92 35 LEU B CA 1
ATOM 1435 C C . LEU B 1 35 ? 24.878 38.987 -1.189 1.00 7.09 35 LEU B C 1
ATOM 1436 O O . LEU B 1 35 ? 24.240 39.959 -1.632 1.00 7.66 35 LEU B O 1
ATOM 1441 N N . PHE B 1 36 ? 24.558 37.695 -1.464 1.00 6.71 36 PHE B N 1
ATOM 1442 C CA . PHE B 1 36 ? 23.366 37.395 -2.250 1.00 7.24 36 PHE B CA 1
ATOM 1443 C C . PHE B 1 36 ? 22.063 37.528 -1.500 1.00 9.41 36 PHE B C 1
ATOM 1444 O O . PHE B 1 36 ? 21.023 37.758 -2.143 1.00 10.81 36 PHE B O 1
ATOM 1452 N N . THR B 1 37 ? 22.084 37.450 -0.168 1.00 7.93 37 THR B N 1
ATOM 1453 C CA . THR B 1 37 ? 20.833 37.738 0.561 1.00 10.39 37 THR B CA 1
ATOM 1454 C C . THR B 1 37 ? 20.527 39.208 0.359 1.00 10.91 37 THR B C 1
ATOM 1455 O O . THR B 1 37 ? 19.344 39.589 0.271 1.00 12.66 37 THR B O 1
ATOM 1459 N N . ALA B 1 38 ? 21.537 40.091 0.485 1.00 7.85 38 ALA B N 1
ATOM 1460 C CA . ALA B 1 38 ? 21.262 41.530 0.325 1.00 8.95 38 ALA B CA 1
ATOM 1461 C C . ALA B 1 38 ? 20.963 41.895 -1.132 1.00 9.04 38 ALA B C 1
ATOM 1462 O O . ALA B 1 38 ? 20.182 42.807 -1.367 1.00 10.73 38 ALA B O 1
ATOM 1464 N N . HIS B 1 39 ? 21.693 41.272 -2.084 1.00 8.73 39 HIS B N 1
ATOM 1465 C CA . HIS B 1 39 ? 21.596 41.685 -3.478 1.00 9.07 39 HIS B CA 1
ATOM 1466 C C . HIS B 1 39 ? 21.532 40.442 -4.367 1.00 8.31 39 HIS B C 1
ATOM 1467 O O . HIS B 1 39 ? 22.487 39.972 -5.010 1.00 9.79 39 HIS B O 1
ATOM 1474 N N . PRO B 1 40 ? 20.347 39.785 -4.394 1.00 9.53 40 PRO B N 1
ATOM 1475 C CA . PRO B 1 40 ? 20.196 38.505 -5.092 1.00 11.39 40 PRO B CA 1
ATOM 1476 C C . PRO B 1 40 ? 20.407 38.623 -6.599 1.00 9.89 40 PRO B C 1
ATOM 1477 O O . PRO B 1 40 ? 20.795 37.659 -7.273 1.00 11.90 40 PRO B O 1
ATOM 1481 N N . G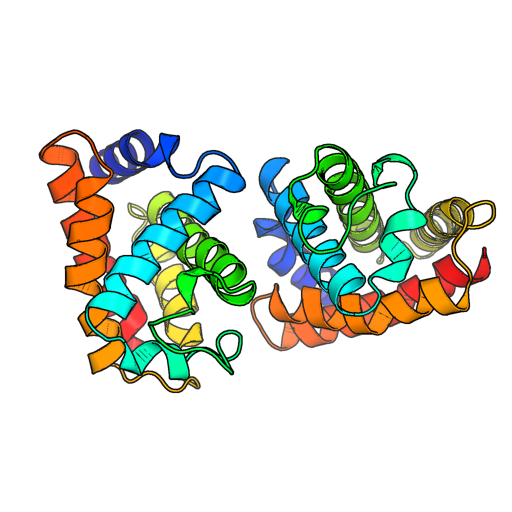LN B 1 41 ? 20.253 39.832 -7.153 1.00 10.02 41 GLN B N 1
ATOM 1482 C CA . GLN B 1 41 ? 20.509 40.032 -8.565 1.00 11.84 41 GLN B CA 1
ATOM 1483 C C . GLN B 1 41 ? 21.980 39.858 -8.890 1.00 10.84 41 GLN B C 1
ATOM 1484 O O . GLN B 1 41 ? 22.285 39.636 -10.058 1.00 13.76 41 GLN B O 1
ATOM 1486 N N . TYR B 1 42 ? 22.899 39.815 -7.938 1.00 9.77 42 TYR B N 1
ATOM 1487 C CA . TYR B 1 42 ? 24.309 39.654 -8.240 1.00 9.36 42 TYR B CA 1
ATOM 1488 C C . TYR B 1 42 ? 24.601 38.199 -8.602 1.00 9.53 42 TYR B C 1
ATOM 1489 O O . TYR B 1 42 ? 25.659 37.949 -9.211 1.00 10.32 42 TYR B O 1
ATOM 1498 N N . ILE B 1 43 ? 23.719 37.243 -8.286 1.00 8.83 43 ILE B N 1
ATOM 1499 C CA . ILE B 1 43 ? 24.027 35.853 -8.524 1.00 9.67 43 ILE B CA 1
ATOM 1500 C C . ILE B 1 43 ? 24.297 35.615 -10.014 1.00 10.08 43 ILE B C 1
ATOM 1501 O O . ILE B 1 43 ? 25.302 34.953 -10.391 1.00 11.44 43 ILE B O 1
ATOM 1506 N N . SER B 1 44 ? 23.465 36.211 -10.865 1.00 13.25 44 SER B N 1
ATOM 1507 C CA . SER B 1 44 ? 23.601 35.986 -12.325 1.00 14.88 44 SER B CA 1
ATOM 1508 C C . SER B 1 44 ? 24.831 36.627 -12.924 1.00 13.43 44 SER B C 1
ATOM 1509 O O . SER B 1 44 ? 25.163 36.310 -14.060 1.00 15.28 44 SER B O 1
ATOM 1512 N N . HIS B 1 45 ? 25.608 37.461 -12.200 1.00 12.54 45 HIS B N 1
ATOM 1513 C CA . HIS B 1 45 ? 26.851 38.028 -12.682 1.00 12.60 45 HIS B CA 1
ATOM 1514 C C . HIS B 1 45 ? 27.978 37.007 -12.739 1.00 12.14 45 HIS B C 1
ATOM 1515 O O . HIS B 1 45 ? 29.038 37.244 -13.366 1.00 12.22 45 HIS B O 1
ATOM 1522 N N . PHE B 1 46 ? 27.850 35.886 -12.034 1.00 10.81 46 PHE B N 1
ATOM 1523 C CA . PHE B 1 46 ? 28.916 34.892 -11.907 1.00 11.68 46 PHE B CA 1
ATOM 1524 C C . PHE B 1 46 ? 28.585 33.762 -12.877 1.00 10.79 46 PHE B C 1
ATOM 1525 O O . PHE B 1 46 ? 27.543 33.121 -12.788 1.00 12.02 46 PHE B O 1
ATOM 1533 N N . SER B 1 47 ? 29.541 33.488 -13.774 1.00 10.41 47 SER B N 1
ATOM 1534 C CA . SER B 1 47 ? 29.238 32.523 -14.829 1.00 14.27 47 SER B CA 1
ATOM 1535 C C . SER B 1 47 ? 28.839 31.152 -14.339 1.00 16.91 47 SER B C 1
ATOM 1536 O O . SER B 1 47 ? 27.905 30.549 -14.904 1.00 19.45 47 SER B O 1
ATOM 1539 N N . ARG B 1 48 ? 29.448 30.564 -13.327 1.00 14.64 48 ARG B N 1
ATOM 1540 C CA . ARG B 1 48 ? 29.027 29.221 -12.904 1.00 15.06 48 ARG B CA 1
ATOM 1541 C C . ARG B 1 48 ? 27.787 29.249 -12.013 1.00 15.85 48 ARG B C 1
ATOM 1542 O O . ARG B 1 48 ? 27.422 28.132 -11.579 1.00 18.26 48 ARG B O 1
ATOM 1550 N N . LEU B 1 49 ? 27.147 30.375 -11.754 1.00 12.80 49 LEU B N 1
ATOM 1551 C CA . LEU B 1 49 ? 25.965 30.417 -10.892 1.00 11.44 49 LEU B CA 1
ATOM 1552 C C . LEU B 1 49 ? 24.661 30.736 -11.665 1.00 13.02 49 LEU B C 1
ATOM 1553 O O . LEU B 1 49 ? 23.573 30.598 -11.111 1.00 11.62 49 LEU B O 1
ATOM 1558 N N . GLU B 1 50 ? 24.755 31.002 -12.981 1.00 17.87 50 GLU B N 1
ATOM 1559 C CA . GLU B 1 50 ? 23.575 31.311 -13.760 1.00 20.35 50 GLU B CA 1
ATOM 1560 C C . GLU B 1 50 ? 22.451 30.315 -13.598 1.00 19.62 50 GLU B C 1
ATOM 1561 O O . GLU B 1 50 ? 22.670 29.080 -13.584 1.00 23.46 50 GLU B O 1
ATOM 1567 N N . GLY B 1 51 ? 21.250 30.841 -13.385 1.00 19.40 51 GLY B N 1
ATOM 1568 C CA . GLY B 1 51 ? 20.112 29.930 -13.221 1.00 20.28 51 GLY B CA 1
ATOM 1569 C C . GLY B 1 51 ? 19.744 29.593 -11.776 1.00 17.59 51 GLY B C 1
ATOM 1570 O O . GLY B 1 51 ? 18.660 29.040 -11.571 1.00 19.01 51 GLY B O 1
ATOM 1571 N N . HIS B 1 52 ? 20.613 29.883 -10.840 1.00 13.01 52 HIS B N 1
ATOM 1572 C CA . HIS B 1 52 ? 20.289 29.674 -9.423 1.00 10.56 52 HIS B CA 1
ATOM 1573 C C . HIS B 1 52 ? 19.683 30.954 -8.856 1.00 11.12 52 HIS B C 1
ATOM 1574 O O . HIS B 1 52 ? 19.920 32.086 -9.277 1.00 12.63 52 HIS B O 1
ATOM 1581 N N . THR B 1 53 ? 18.871 30.759 -7.825 1.00 11.23 53 THR B N 1
ATOM 1582 C CA . THR B 1 53 ? 18.290 31.880 -7.066 1.00 11.46 53 THR B CA 1
ATOM 1583 C C . THR B 1 53 ? 18.901 31.784 -5.669 1.00 12.21 53 THR B C 1
ATOM 1584 O O . THR B 1 53 ? 19.682 30.882 -5.337 1.00 11.51 53 THR B O 1
ATOM 1588 N N . ILE B 1 54 ? 18.411 32.658 -4.775 1.00 15.01 54 ILE B N 1
ATOM 1589 C CA . ILE B 1 54 ? 18.934 32.539 -3.381 1.00 14.80 54 ILE B CA 1
ATOM 1590 C C . ILE B 1 54 ? 18.489 31.218 -2.775 1.00 14.58 54 ILE B C 1
ATOM 1591 O O . ILE B 1 54 ? 19.105 30.775 -1.787 1.00 15.66 54 ILE B O 1
ATOM 1596 N N . GLU B 1 55 ? 17.465 30.546 -3.317 1.00 13.67 55 GLU B N 1
ATOM 1597 C CA . GLU B 1 55 ? 17.047 29.283 -2.702 1.00 13.61 55 GLU B CA 1
ATOM 1598 C C . GLU B 1 55 ? 18.013 28.126 -2.980 1.00 14.07 55 GLU B C 1
ATOM 1599 O O . GLU B 1 55 ? 18.021 27.143 -2.235 1.00 15.95 55 GLU B O 1
ATOM 1605 N N . ASN B 1 56 ? 18.792 28.156 -4.082 1.00 10.71 56 ASN B N 1
ATOM 1606 C CA . ASN B 1 56 ? 19.662 26.998 -4.354 1.00 11.76 56 ASN B CA 1
ATOM 1607 C C . ASN B 1 56 ? 21.098 27.373 -4.676 1.00 9.96 56 ASN B C 1
ATOM 1608 O O . ASN B 1 56 ? 21.921 26.464 -4.946 1.00 12.58 56 ASN B O 1
ATOM 1613 N N . VAL B 1 57 ? 21.426 28.683 -4.734 1.00 9.97 57 VAL B N 1
ATOM 1614 C CA . VAL B 1 57 ? 22.814 29.018 -5.085 1.00 9.55 57 VAL B CA 1
ATOM 1615 C C . VAL B 1 57 ? 23.812 28.480 -4.059 1.00 9.31 57 VAL B C 1
ATOM 1616 O O . VAL B 1 57 ? 24.919 28.069 -4.465 1.00 9.41 57 VAL B O 1
ATOM 1620 N N . MET B 1 58 ? 23.462 28.420 -2.785 1.00 8.84 58 MET B N 1
ATOM 1621 C CA . MET B 1 58 ? 24.471 28.064 -1.793 1.00 10.81 58 MET B CA 1
ATOM 1622 C C . MET B 1 58 ? 24.784 26.587 -1.803 1.00 11.94 58 MET B C 1
ATOM 1623 O O . MET B 1 58 ? 25.809 26.193 -1.216 1.00 14.02 58 MET B O 1
ATOM 1628 N N . GLN B 1 59 ? 23.948 25.785 -2.456 1.00 12.21 59 GLN B N 1
ATOM 1629 C CA . GLN B 1 59 ? 24.154 24.348 -2.563 1.00 14.48 59 GLN B CA 1
ATOM 1630 C C . GLN B 1 59 ? 24.766 23.945 -3.885 1.00 13.78 59 GLN B C 1
ATOM 1631 O O . GLN B 1 59 ? 25.020 22.732 -4.082 1.00 19.80 59 GLN B O 1
ATOM 1637 N N . SER B 1 60 ? 25.126 24.897 -4.718 1.00 13.02 60 SER B N 1
ATOM 1638 C CA . SER B 1 60 ? 25.618 24.602 -6.081 1.00 11.00 60 SER B CA 1
ATOM 1639 C C . SER B 1 60 ? 27.085 24.204 -6.035 1.00 13.24 60 SER B C 1
ATOM 1640 O O . SER B 1 60 ? 27.828 24.420 -5.057 1.00 14.63 60 SER B O 1
ATOM 1643 N N . GLU B 1 61 ? 27.517 23.535 -7.129 1.00 13.36 61 GLU B N 1
ATOM 1644 C CA . GLU B 1 61 ? 28.937 23.193 -7.209 1.00 15.41 61 GLU B CA 1
ATOM 1645 C C . GLU B 1 61 ? 29.739 24.471 -7.449 1.00 12.58 61 GLU B C 1
ATOM 1646 O O . GLU B 1 61 ? 30.893 24.648 -6.966 1.00 13.78 61 GLU B O 1
ATOM 1652 N N . GLY B 1 62 ? 29.239 25.378 -8.318 1.00 12.76 62 GLY B N 1
ATOM 1653 C CA . GLY B 1 62 ? 29.953 26.546 -8.706 1.00 12.85 62 GLY B CA 1
ATOM 1654 C C . GLY B 1 62 ? 30.345 27.435 -7.542 1.00 9.17 62 GLY B C 1
ATOM 1655 O O . GLY B 1 62 ? 31.437 28.039 -7.530 1.00 9.71 62 GLY B O 1
ATOM 1656 N N . ILE B 1 63 ? 29.418 27.604 -6.592 1.00 8.08 63 ILE B N 1
ATOM 1657 C CA . ILE B 1 63 ? 29.696 28.501 -5.478 1.00 9.23 63 ILE B CA 1
ATOM 1658 C C . ILE B 1 63 ? 30.918 28.036 -4.700 1.00 9.05 63 ILE B C 1
ATOM 1659 O O . ILE B 1 63 ? 31.579 28.850 -4.036 1.00 8.75 63 ILE B O 1
ATOM 1664 N N . LYS B 1 64 ? 31.167 26.713 -4.638 1.00 8.65 64 LYS B N 1
ATOM 1665 C CA . LYS B 1 64 ? 32.340 26.201 -3.901 1.00 8.53 64 LYS B CA 1
ATOM 1666 C C . LYS B 1 64 ? 33.619 26.696 -4.515 1.00 7.84 64 LYS B C 1
ATOM 1667 O O . LYS B 1 64 ? 34.629 26.942 -3.834 1.00 8.12 64 LYS B O 1
ATOM 1673 N N . HIS B 1 65 ? 33.586 26.839 -5.838 1.00 7.64 65 HIS B N 1
ATOM 1674 C CA . HIS B 1 65 ? 34.755 27.340 -6.573 1.00 7.11 65 HIS B CA 1
ATOM 1675 C C . HIS B 1 65 ? 35.045 28.801 -6.158 1.00 6.83 65 HIS B C 1
ATOM 1676 O O . HIS B 1 65 ? 36.143 29.132 -5.721 1.00 7.10 65 HIS B O 1
ATOM 1683 N N . TYR B 1 66 ? 34.021 29.654 -6.282 1.00 6.97 66 TYR B N 1
ATOM 1684 C CA . TYR B 1 66 ? 34.223 31.057 -5.971 1.00 7.53 66 TYR B CA 1
ATOM 1685 C C . TYR B 1 66 ? 34.497 31.248 -4.465 1.00 7.67 66 TYR B C 1
ATOM 1686 O O . TYR B 1 66 ? 35.233 32.150 -4.057 1.00 8.00 66 TYR B O 1
ATOM 1695 N N . ALA B 1 67 ? 33.904 30.371 -3.616 1.00 7.09 67 ALA B N 1
ATOM 1696 C CA . ALA B 1 67 ? 34.184 30.517 -2.157 1.00 6.89 67 ALA B CA 1
ATOM 1697 C C . ALA B 1 67 ? 35.678 30.440 -1.935 1.00 7.11 67 ALA B C 1
ATOM 1698 O O . ALA B 1 67 ? 36.265 31.157 -1.107 1.00 7.02 67 ALA B O 1
ATOM 1700 N N . ARG B 1 68 ? 36.407 29.509 -2.609 1.00 6.34 68 ARG B N 1
ATOM 1701 C CA . ARG B 1 68 ? 37.842 29.411 -2.472 1.00 7.35 68 ARG B CA 1
ATOM 1702 C C . ARG B 1 68 ? 38.551 30.618 -3.048 1.00 7.17 68 ARG B C 1
ATOM 1703 O O . ARG B 1 68 ? 39.387 31.242 -2.429 1.00 7.13 68 ARG B O 1
ATOM 1711 N N . THR B 1 69 ? 38.196 31.021 -4.305 1.00 8.39 69 THR B N 1
ATOM 1712 C CA . THR B 1 69 ? 38.966 32.120 -4.912 1.00 8.89 69 THR B CA 1
ATOM 1713 C C . THR B 1 69 ? 38.804 33.442 -4.148 1.00 7.36 69 THR B C 1
ATOM 1714 O O . THR B 1 69 ? 39.780 34.191 -4.020 1.00 6.56 69 THR B O 1
ATOM 1718 N N . LEU B 1 70 ? 37.584 33.697 -3.655 1.00 6.41 70 LEU B N 1
ATOM 1719 C CA . LEU B 1 70 ? 37.380 34.965 -2.919 1.00 6.51 70 LEU B CA 1
ATOM 1720 C C . LEU B 1 70 ? 38.191 34.975 -1.646 1.00 5.96 70 LEU B C 1
ATOM 1721 O O . LEU B 1 70 ? 38.886 35.942 -1.308 1.00 6.00 70 LEU B O 1
ATOM 1726 N N . THR B 1 71 ? 38.068 33.862 -0.868 1.00 6.57 71 THR B N 1
ATOM 1727 C CA . THR B 1 71 ? 38.720 33.855 0.469 1.00 7.53 71 THR B CA 1
ATOM 1728 C C . THR B 1 71 ? 40.223 33.882 0.334 1.00 5.46 71 THR B C 1
ATOM 1729 O O . THR B 1 71 ? 40.917 34.588 1.080 1.00 7.03 71 THR B O 1
ATOM 1736 N N . GLU B 1 72 ? 40.761 33.161 -0.651 1.00 6.67 72 GLU B N 1
ATOM 1737 C CA . GLU B 1 72 ? 42.229 33.141 -0.824 1.00 6.56 72 GLU B CA 1
ATOM 1738 C C . GLU B 1 72 ? 42.745 34.485 -1.289 1.00 6.48 72 GLU B C 1
ATOM 1739 O O . GLU B 1 72 ? 43.831 34.898 -0.822 1.00 7.03 72 GLU B O 1
ATOM 1745 N N . ALA B 1 73 ? 41.957 35.238 -2.067 1.00 6.17 73 ALA B N 1
ATOM 1746 C CA . ALA B 1 73 ? 42.411 36.563 -2.482 1.00 5.67 73 ALA B CA 1
ATOM 1747 C C . ALA B 1 73 ? 42.431 37.451 -1.247 1.00 5.58 73 ALA B C 1
ATOM 1748 O O . ALA B 1 73 ? 43.363 38.260 -1.052 1.00 5.52 73 ALA B O 1
ATOM 1750 N N . ILE B 1 74 ? 41.400 37.416 -0.398 1.00 6.56 74 ILE B N 1
ATOM 1751 C CA . ILE B 1 74 ? 41.379 38.239 0.839 1.00 5.52 74 ILE B CA 1
ATOM 1752 C C . ILE B 1 74 ? 42.584 37.910 1.741 1.00 7.03 74 ILE B C 1
ATOM 1753 O O . ILE B 1 74 ? 43.270 38.811 2.240 1.00 6.49 74 ILE B O 1
ATOM 1758 N N . VAL B 1 75 ? 42.812 36.596 1.958 1.00 5.44 75 VAL B N 1
ATOM 1759 C CA . VAL B 1 75 ? 43.938 36.200 2.811 1.00 6.65 75 VAL B CA 1
ATOM 1760 C C . VAL B 1 75 ? 45.265 36.682 2.225 1.00 6.37 75 VAL B C 1
ATOM 1761 O O . VAL B 1 75 ? 46.196 37.109 2.956 1.00 7.54 75 VAL B O 1
ATOM 1765 N N . HIS B 1 76 ? 45.427 36.577 0.877 1.00 7.07 76 HIS B N 1
ATOM 1766 C CA . HIS B 1 76 ? 46.667 37.016 0.248 1.00 7.55 76 HIS B CA 1
ATOM 1767 C C . HIS B 1 76 ? 46.950 38.488 0.497 1.00 6.77 76 HIS B C 1
ATOM 1768 O O . HIS B 1 76 ? 48.102 38.874 0.863 1.00 7.12 76 HIS B O 1
ATOM 1775 N N . MET B 1 77 ? 45.910 39.341 0.379 1.00 7.01 77 MET B N 1
ATOM 1776 C CA . MET B 1 77 ? 46.115 40.764 0.685 1.00 7.43 77 MET B CA 1
ATOM 1777 C C . MET B 1 77 ? 46.483 40.947 2.171 1.00 8.01 77 MET B C 1
ATOM 1778 O O . MET B 1 77 ? 47.366 41.772 2.484 1.00 7.56 77 MET B O 1
ATOM 1783 N N . LEU B 1 78 ? 45.775 40.191 3.024 1.00 7.57 78 LEU B N 1
ATOM 1784 C CA . LEU B 1 78 ? 46.093 40.387 4.478 1.00 7.01 78 LEU B CA 1
ATOM 1785 C C . LEU B 1 78 ? 47.518 39.969 4.792 1.00 7.45 78 LEU B C 1
ATOM 1786 O O . LEU B 1 78 ? 48.195 40.667 5.588 1.00 8.46 78 LEU B O 1
ATOM 1791 N N . LYS B 1 79 ? 48.026 38.854 4.236 1.00 7.86 79 LYS B N 1
ATOM 1792 C CA . LYS B 1 79 ? 49.407 38.431 4.515 1.00 8.38 79 LYS B CA 1
ATOM 1793 C C . LYS B 1 79 ? 50.442 39.416 3.983 1.00 8.85 79 LYS B C 1
ATOM 1794 O O . LYS B 1 79 ? 51.560 39.507 4.554 1.00 10.66 79 LYS B O 1
ATOM 1800 N N . GLU B 1 80 ? 50.091 40.155 2.933 1.00 9.06 80 GLU B N 1
ATOM 1801 C CA . GLU B 1 80 ? 50.997 41.134 2.342 1.00 8.87 80 GLU B CA 1
ATOM 1802 C C . GLU B 1 80 ? 50.758 42.552 2.786 1.00 9.68 80 GLU B C 1
ATOM 1803 O O . GLU B 1 80 ? 51.473 43.451 2.268 1.00 11.23 80 GLU B O 1
ATOM 1809 N N . ILE B 1 81 ? 49.834 42.857 3.695 1.00 10.19 81 ILE B N 1
ATOM 1810 C CA . ILE B 1 81 ? 49.472 44.260 3.985 1.00 10.86 81 ILE B CA 1
ATOM 1811 C C . ILE B 1 81 ? 50.650 45.036 4.553 1.00 11.25 81 ILE B C 1
ATOM 1812 O O . ILE B 1 81 ? 50.625 46.263 4.490 1.00 14.13 81 ILE B O 1
ATOM 1817 N N . SER B 1 82 ? 51.605 44.330 5.172 1.00 12.11 82 SER B N 1
ATOM 1818 C CA . SER B 1 82 ? 52.768 45.056 5.701 1.00 14.57 82 SER B CA 1
ATOM 1819 C C . SER B 1 82 ? 53.853 45.356 4.691 1.00 14.28 82 SER B C 1
ATOM 1820 O O . SER B 1 82 ? 54.814 46.091 4.993 1.00 17.39 82 SER B O 1
ATOM 1824 N N . ASN B 1 83 ? 53.705 44.936 3.453 1.00 11.70 83 ASN B N 1
ATOM 1825 C CA . ASN B 1 83 ? 54.618 45.245 2.341 1.00 12.57 83 ASN B CA 1
ATOM 1826 C C . ASN B 1 83 ? 53.795 46.145 1.427 1.00 11.98 83 ASN B C 1
ATOM 1827 O O . ASN B 1 83 ? 53.012 45.706 0.570 1.00 12.50 83 ASN B O 1
ATOM 1832 N N . ASP B 1 84 ? 53.969 47.467 1.590 1.00 13.18 84 ASP B N 1
ATOM 1833 C CA . ASP B 1 84 ? 53.144 48.434 0.872 1.00 14.56 84 ASP B CA 1
ATOM 1834 C C . ASP B 1 84 ? 53.210 48.233 -0.633 1.00 14.32 84 ASP B C 1
ATOM 1835 O O . ASP B 1 84 ? 52.157 48.241 -1.301 1.00 13.64 84 ASP B O 1
ATOM 1840 N N . ALA B 1 85 ? 54.420 48.076 -1.200 1.00 13.89 85 ALA B N 1
ATOM 1841 C CA . ALA B 1 85 ? 54.520 47.956 -2.632 1.00 13.88 85 ALA B CA 1
ATOM 1842 C C . ALA B 1 85 ? 53.863 46.708 -3.169 1.00 13.31 85 ALA B C 1
ATOM 1843 O O . ALA B 1 85 ? 53.327 46.642 -4.280 1.00 13.32 85 ALA B O 1
ATOM 1845 N N . GLU B 1 86 ? 54.095 45.607 -2.434 1.00 12.49 86 GLU B N 1
ATOM 1846 C CA . GLU B 1 86 ? 53.527 44.328 -2.853 1.00 12.56 86 GLU B CA 1
ATOM 1847 C C . GLU B 1 86 ? 52.001 44.323 -2.789 1.00 10.88 86 GLU B C 1
ATOM 1848 O O . GLU B 1 86 ? 51.299 43.886 -3.708 1.00 11.34 86 GLU B O 1
ATOM 1854 N N . VAL B 1 87 ? 51.441 44.782 -1.677 1.00 10.59 87 VAL B N 1
ATOM 1855 C CA . VAL B 1 87 ? 49.957 44.770 -1.545 1.00 10.94 87 VAL B CA 1
ATOM 1856 C C . VAL B 1 87 ? 49.336 45.710 -2.563 1.00 11.02 87 VAL B C 1
ATOM 1857 O O . VAL B 1 87 ? 48.226 45.462 -3.030 1.00 10.07 87 VAL B O 1
ATOM 1861 N N . LYS B 1 88 ? 50.004 46.839 -2.918 1.00 10.47 88 LYS B N 1
ATOM 1862 C CA . LYS B 1 88 ? 49.427 47.684 -3.975 1.00 11.82 88 LYS B CA 1
ATOM 1863 C C . LYS B 1 88 ? 49.287 46.846 -5.232 1.00 11.53 88 LYS B C 1
ATOM 1864 O O . LYS B 1 88 ? 48.273 46.945 -5.960 1.00 11.46 88 LYS B O 1
ATOM 1870 N N . LYS B 1 89 ? 50.300 46.052 -5.614 1.00 11.29 89 LYS B N 1
ATOM 1871 C CA . LYS B 1 89 ? 50.282 45.229 -6.820 1.00 11.72 89 LYS B CA 1
ATOM 1872 C C . LYS B 1 89 ? 49.204 44.177 -6.734 1.00 10.21 89 LYS B C 1
ATOM 1873 O O . LYS B 1 89 ? 48.482 43.904 -7.695 1.00 10.69 89 LYS B O 1
ATOM 1879 N N . ILE B 1 90 ? 49.083 43.505 -5.594 1.00 10.75 90 ILE B N 1
ATOM 1880 C CA . ILE B 1 90 ? 48.068 42.466 -5.425 1.00 10.60 90 ILE B CA 1
ATOM 1881 C C . ILE B 1 90 ? 46.644 42.989 -5.479 1.00 9.71 90 ILE B C 1
ATOM 1882 O O . ILE B 1 90 ? 45.758 42.458 -6.174 1.00 8.92 90 ILE B O 1
ATOM 1887 N N . ALA B 1 91 ? 46.382 44.106 -4.814 1.00 10.16 91 ALA B N 1
ATOM 1888 C CA . ALA B 1 91 ? 45.013 44.686 -4.910 1.00 9.94 91 ALA B CA 1
ATOM 1889 C C . ALA B 1 91 ? 44.741 45.168 -6.327 1.00 8.74 91 ALA B C 1
ATOM 1890 O O . ALA B 1 91 ? 43.587 45.008 -6.784 1.00 8.80 91 ALA B O 1
ATOM 1892 N N . ALA B 1 92 ? 45.741 45.681 -7.036 1.00 8.62 92 ALA B N 1
ATOM 1893 C CA . ALA B 1 92 ? 45.503 46.052 -8.448 1.00 8.83 92 ALA B CA 1
ATOM 1894 C C . ALA B 1 92 ? 45.120 44.798 -9.261 1.00 9.68 92 ALA B C 1
ATOM 1895 O O . ALA B 1 92 ? 44.189 44.852 -10.078 1.00 8.94 92 ALA B O 1
ATOM 1897 N N . GLN B 1 93 ? 45.799 43.669 -9.032 1.00 9.38 93 GLN B N 1
ATOM 1898 C CA . GLN B 1 93 ? 45.496 42.417 -9.719 1.00 11.07 93 GLN B CA 1
ATOM 1899 C C . GLN B 1 93 ? 44.053 41.987 -9.436 1.00 9.89 93 GLN B C 1
ATOM 1900 O O . GLN B 1 93 ? 43.290 41.686 -10.371 1.00 8.39 93 GLN B O 1
ATOM 1906 N N . TYR B 1 94 ? 43.633 41.987 -8.171 1.00 9.08 94 TYR B N 1
ATOM 1907 C CA . TYR B 1 94 ? 42.248 41.551 -7.906 1.00 7.75 94 TYR B CA 1
ATOM 1908 C C . TYR B 1 94 ? 41.249 42.587 -8.436 1.00 6.52 94 TYR B C 1
ATOM 1909 O O . TYR B 1 94 ? 40.176 42.205 -8.941 1.00 8.01 94 TYR B O 1
ATOM 1918 N N . GLY B 1 95 ? 41.549 43.898 -8.422 1.00 7.30 95 GLY B N 1
ATOM 1919 C CA . GLY B 1 95 ? 40.602 44.855 -9.064 1.00 7.78 95 GLY B CA 1
ATOM 1920 C C . GLY B 1 95 ? 40.491 44.576 -10.564 1.00 8.12 95 GLY B C 1
ATOM 1921 O O . GLY B 1 95 ? 39.389 44.564 -11.108 1.00 8.24 95 GLY B O 1
ATOM 1922 N N . LYS B 1 96 ? 41.586 44.273 -11.191 1.00 7.51 96 LYS B N 1
ATOM 1923 C CA . LYS B 1 96 ? 41.641 44.026 -12.658 1.00 8.65 96 LYS B CA 1
ATOM 1924 C C . LYS B 1 96 ? 40.862 42.771 -12.981 1.00 8.62 96 LYS B C 1
ATOM 1925 O O . LYS B 1 96 ? 40.428 42.596 -14.147 1.00 10.21 96 LYS B O 1
ATOM 1931 N N . ASP B 1 97 ? 40.629 41.838 -12.057 1.00 8.85 97 ASP B N 1
ATOM 1932 C CA . ASP B 1 97 ? 39.811 40.670 -12.265 1.00 9.37 97 ASP B CA 1
ATOM 1933 C C . ASP B 1 97 ? 38.329 41.052 -12.429 1.00 8.72 97 ASP B C 1
ATOM 1934 O O . ASP B 1 97 ? 37.501 40.164 -12.717 1.00 10.37 97 ASP B O 1
ATOM 1939 N N . HIS B 1 98 ? 37.973 42.327 -12.236 1.00 8.37 98 HIS B N 1
ATOM 1940 C CA . HIS B 1 98 ? 36.580 42.745 -12.335 1.00 8.38 98 HIS B CA 1
ATOM 1941 C C . HIS B 1 98 ? 36.339 43.674 -13.521 1.00 8.11 98 HIS B C 1
ATOM 1942 O O . HIS B 1 98 ? 35.212 43.896 -13.846 1.00 8.86 98 HIS B O 1
ATOM 1949 N N . THR B 1 99 ? 37.367 44.265 -14.111 1.00 8.33 99 THR B N 1
ATOM 1950 C CA . THR B 1 99 ? 37.196 45.333 -15.096 1.00 8.32 99 THR B CA 1
ATOM 1951 C C . THR B 1 99 ? 36.315 44.930 -16.283 1.00 9.40 99 THR B C 1
ATOM 1952 O O . THR B 1 99 ? 35.510 45.742 -16.728 1.00 10.09 99 THR B O 1
ATOM 1956 N N . SER B 1 100 ? 36.469 43.693 -16.757 1.00 9.34 100 SER B N 1
ATOM 1957 C CA . SER B 1 100 ? 35.738 43.277 -17.945 1.00 10.21 100 SER B CA 1
ATOM 1958 C C . SER B 1 100 ? 34.537 42.400 -17.631 1.00 11.00 100 SER B C 1
ATOM 1959 O O . SER B 1 100 ? 33.859 41.907 -18.513 1.00 12.34 100 SER B O 1
ATOM 1962 N N . ARG B 1 101 ? 34.257 42.234 -16.311 1.00 10.95 101 ARG B N 1
ATOM 1963 C CA . ARG B 1 101 ? 33.188 41.367 -15.890 1.00 9.42 101 ARG B CA 1
ATOM 1964 C C . ARG B 1 101 ? 31.871 42.115 -15.749 1.00 10.62 101 ARG B C 1
ATOM 1965 O O . ARG B 1 101 ? 31.863 43.333 -15.916 1.00 12.44 101 ARG B O 1
ATOM 1973 N N . LYS B 1 102 ? 30.775 41.455 -15.398 1.00 11.87 102 LYS B N 1
ATOM 1974 C CA . LYS B 1 102 ? 29.471 42.120 -15.355 1.00 13.05 102 LYS B CA 1
ATOM 1975 C C . LYS B 1 102 ? 29.136 43.045 -14.200 1.00 15.49 102 LYS B C 1
ATOM 1976 O O . LYS B 1 102 ? 28.145 43.843 -14.140 1.00 19.02 102 LYS B O 1
ATOM 1982 N N . VAL B 1 103 ? 30.027 43.158 -13.259 1.00 12.20 103 VAL B N 1
ATOM 1983 C CA . VAL B 1 103 ? 29.849 43.970 -12.076 1.00 8.59 103 VAL B CA 1
ATOM 1984 C C . VAL B 1 103 ? 30.222 45.403 -12.312 1.00 8.69 103 VAL B C 1
ATOM 1985 O O . VAL B 1 103 ? 31.181 45.721 -13.050 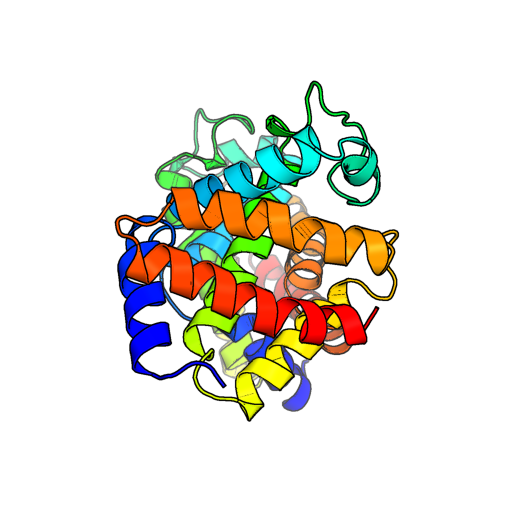1.00 11.41 103 VAL B O 1
ATOM 1989 N N . THR B 1 104 ? 29.483 46.326 -11.712 1.00 8.13 104 THR B N 1
ATOM 1990 C CA . THR B 1 104 ? 29.861 47.746 -11.795 1.00 7.75 104 THR B CA 1
ATOM 1991 C C . THR B 1 104 ? 30.710 48.118 -10.609 1.00 7.06 104 THR B C 1
ATOM 1992 O O . THR B 1 104 ? 30.793 47.433 -9.585 1.00 7.51 104 THR B O 1
ATOM 1996 N N . LYS B 1 105 ? 31.407 49.242 -10.675 1.00 7.83 105 LYS B N 1
ATOM 1997 C CA . LYS B 1 105 ? 32.213 49.726 -9.534 1.00 7.10 105 LYS B CA 1
ATOM 1998 C C . LYS B 1 105 ? 31.299 49.945 -8.344 1.00 7.23 105 LYS B C 1
ATOM 1999 O O . LYS B 1 105 ? 31.679 49.609 -7.193 1.00 8.20 105 LYS B O 1
ATOM 2005 N N . ASP B 1 106 ? 30.092 50.502 -8.538 1.00 6.99 106 ASP B N 1
ATOM 2006 C CA . ASP B 1 106 ? 29.167 50.715 -7.433 1.00 7.96 106 ASP B CA 1
ATOM 2007 C C . ASP B 1 106 ? 28.789 49.379 -6.804 1.00 7.61 106 ASP B C 1
ATOM 2008 O O . ASP B 1 106 ? 28.689 49.227 -5.557 1.00 9.05 106 ASP B O 1
ATOM 2013 N N . GLU B 1 107 ? 28.461 48.368 -7.603 1.00 7.64 107 GLU B N 1
ATOM 2014 C CA . GLU B 1 107 ? 28.084 47.045 -7.063 1.00 6.92 107 GLU B CA 1
ATOM 2015 C C . GLU B 1 107 ? 29.284 46.441 -6.368 1.00 5.90 107 GLU B C 1
ATOM 2016 O O . GLU B 1 107 ? 29.113 45.826 -5.266 1.00 7.27 107 GLU B O 1
ATOM 2022 N N . PHE B 1 108 ? 30.509 46.617 -6.870 1.00 7.17 108 PHE B N 1
ATOM 2023 C CA . PHE B 1 108 ? 31.685 46.105 -6.154 1.00 7.00 108 PHE B CA 1
ATOM 2024 C C . PHE B 1 108 ? 31.794 46.746 -4.800 1.00 6.26 108 PHE B C 1
ATOM 2025 O O . PHE B 1 108 ? 31.972 46.066 -3.751 1.00 7.44 108 PHE B O 1
ATOM 2033 N N . MET B 1 109 ? 31.720 48.082 -4.731 1.00 6.28 109 MET B N 1
ATOM 2034 C CA . MET B 1 109 ? 31.847 48.795 -3.442 1.00 6.83 109 MET B CA 1
ATOM 2035 C C . MET B 1 109 ? 30.684 48.431 -2.551 1.00 6.44 109 MET B C 1
ATOM 2036 O O . MET B 1 109 ? 30.891 48.504 -1.301 1.00 7.81 109 MET B O 1
ATOM 2041 N N . SER B 1 110 ? 29.534 48.048 -3.066 1.00 7.05 110 SER B N 1
ATOM 2042 C CA . SER B 1 110 ? 28.434 47.650 -2.173 1.00 7.67 110 SER B CA 1
ATOM 2043 C C . SER B 1 110 ? 28.782 46.377 -1.372 1.00 7.63 110 SER B C 1
ATOM 2044 O O . SER B 1 110 ? 28.204 46.116 -0.315 1.00 8.96 110 SER B O 1
ATOM 2047 N N . GLY B 1 111 ? 29.809 45.648 -1.808 1.00 7.16 111 GLY B N 1
ATOM 2048 C CA . GLY B 1 111 ? 30.261 44.470 -1.039 1.00 7.84 111 GLY B CA 1
ATOM 2049 C C . GLY B 1 111 ? 31.019 44.897 0.223 1.00 8.25 111 GLY B C 1
ATOM 2050 O O . GLY B 1 111 ? 31.144 44.042 1.118 1.00 8.32 111 GLY B O 1
ATOM 2051 N N . GLU B 1 112 ? 31.557 46.101 0.315 1.00 6.61 112 GLU B N 1
ATOM 2052 C CA . GLU B 1 112 ? 32.344 46.443 1.500 1.00 7.64 112 GLU B CA 1
ATOM 2053 C C . GLU B 1 112 ? 31.549 46.359 2.788 1.00 7.91 112 GLU B C 1
ATOM 2054 O O . GLU B 1 112 ? 32.019 45.658 3.726 1.00 8.16 112 GLU B O 1
ATOM 2065 N N . PRO B 1 113 ? 30.422 47.001 2.964 1.00 7.63 113 PRO B N 1
ATOM 2066 C CA . PRO B 1 113 ? 29.728 46.885 4.286 1.00 7.69 113 PRO B CA 1
ATOM 2067 C C . PRO B 1 113 ? 29.257 45.470 4.561 1.00 7.58 113 PRO B C 1
ATOM 2068 O O . PRO B 1 113 ? 29.194 45.011 5.712 1.00 7.71 113 PRO B O 1
ATOM 2072 N N . ILE B 1 114 ? 28.862 44.745 3.521 1.00 7.62 114 ILE B N 1
ATOM 2073 C CA . ILE B 1 114 ? 28.374 43.362 3.684 1.00 7.36 114 ILE B CA 1
ATOM 2074 C C . ILE 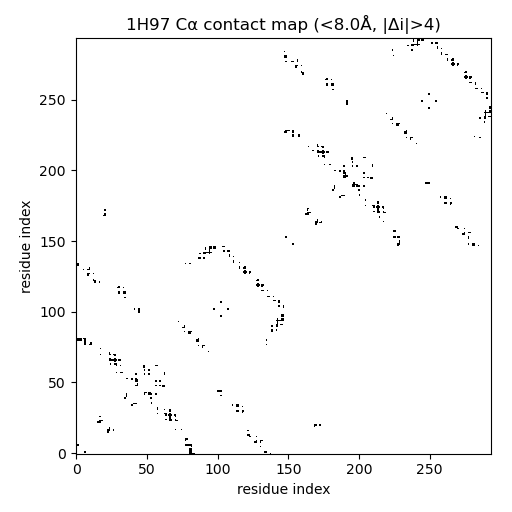B 1 114 ? 29.537 42.488 4.158 1.00 8.17 114 ILE B C 1
ATOM 2075 O O . ILE B 1 114 ? 29.396 41.700 5.136 1.00 6.73 114 ILE B O 1
ATOM 2080 N N . PHE B 1 115 ? 30.675 42.578 3.443 1.00 7.91 115 PHE B N 1
ATOM 2081 C CA . PHE B 1 115 ? 31.796 41.712 3.841 1.00 5.87 115 PHE B CA 1
ATOM 2082 C C . PHE B 1 115 ? 32.383 42.122 5.198 1.00 6.05 115 PHE B C 1
ATOM 2083 O O . PHE B 1 115 ? 32.772 41.275 5.988 1.00 6.90 115 PHE B O 1
ATOM 2091 N N . THR B 1 116 ? 32.348 43.421 5.503 1.00 6.88 116 THR B N 1
ATOM 2092 C CA . THR B 1 116 ? 32.839 43.835 6.833 1.00 7.12 116 THR B CA 1
ATOM 2093 C C . THR B 1 116 ? 31.958 43.241 7.913 1.00 6.37 116 THR B C 1
ATOM 2094 O O . THR B 1 116 ? 32.496 42.660 8.862 1.00 7.91 116 THR B O 1
ATOM 2098 N N . LYS B 1 117 ? 30.625 43.294 7.789 1.00 6.86 117 LYS B N 1
ATOM 2099 C CA . LYS B 1 117 ? 29.760 42.756 8.861 1.00 7.00 117 LYS B CA 1
ATOM 2100 C C . LYS B 1 117 ? 29.940 41.267 8.989 1.00 7.00 117 LYS B C 1
ATOM 2101 O O . LYS B 1 117 ? 29.998 40.698 10.083 1.00 8.58 117 LYS B O 1
ATOM 2107 N N . TYR B 1 118 ? 30.055 40.574 7.825 1.00 6.04 118 TYR B N 1
ATOM 2108 C CA . TYR B 1 118 ? 30.238 39.136 7.844 1.00 6.83 118 TYR B CA 1
ATOM 2109 C C . TYR B 1 118 ? 31.532 38.750 8.530 1.00 6.55 118 TYR B C 1
ATOM 2110 O O . TYR B 1 118 ? 31.539 37.856 9.423 1.00 7.18 118 TYR B O 1
ATOM 2119 N N . PHE B 1 119 ? 32.666 39.350 8.145 1.00 6.14 119 PHE B N 1
ATOM 2120 C CA . PHE B 1 119 ? 33.941 38.972 8.751 1.00 6.60 119 PHE B CA 1
ATOM 2121 C C . PHE B 1 119 ? 34.050 39.429 10.208 1.00 7.55 119 PHE B C 1
ATOM 2122 O O . PHE B 1 119 ? 34.690 38.746 11.013 1.00 8.42 119 PHE B O 1
ATOM 2130 N N . GLN B 1 120 ? 33.424 40.574 10.537 1.00 7.79 120 GLN B N 1
ATOM 2131 C CA . GLN B 1 120 ? 33.370 40.960 11.975 1.00 8.08 120 GLN B CA 1
ATOM 2132 C C . GLN B 1 120 ? 32.635 39.883 12.760 1.00 8.32 120 GLN B C 1
ATOM 2133 O O . GLN B 1 120 ? 33.053 39.530 13.893 1.00 9.86 120 GLN B O 1
ATOM 2139 N N . ASN B 1 121 ? 31.511 39.359 12.300 1.00 8.36 121 ASN B N 1
ATOM 2140 C CA . ASN B 1 121 ? 30.771 38.333 13.011 1.00 9.53 121 ASN B CA 1
ATOM 2141 C C . ASN B 1 121 ? 31.556 37.055 13.083 1.00 9.37 121 ASN B C 1
ATOM 2142 O O . ASN B 1 121 ? 31.375 36.235 13.993 1.00 13.16 121 ASN B O 1
ATOM 2147 N N . LEU B 1 122 ? 32.434 36.790 12.110 1.00 7.38 122 LEU B N 1
ATOM 2148 C CA . LEU B 1 122 ? 33.236 35.560 12.094 1.00 8.29 122 LEU B CA 1
ATOM 2149 C C . LEU B 1 122 ? 34.321 35.602 13.159 1.00 10.61 122 LEU B C 1
ATOM 2150 O O . LEU B 1 122 ? 34.466 34.574 13.823 1.00 12.64 122 LEU B O 1
ATOM 2155 N N . VAL B 1 123 ? 34.970 36.737 13.374 1.00 10.11 123 VAL B N 1
ATOM 2156 C CA . VAL B 1 123 ? 36.107 36.790 14.306 1.00 9.53 123 VAL B CA 1
ATOM 2157 C C . VAL B 1 123 ? 35.608 36.862 15.743 1.00 11.38 123 VAL B C 1
ATOM 2158 O O . VAL B 1 123 ? 34.506 37.322 16.000 1.00 15.11 123 VAL B O 1
ATOM 2162 N N . LYS B 1 124 ? 36.479 36.531 16.685 1.00 12.57 124 LYS B N 1
ATOM 2163 C CA . LYS B 1 124 ? 36.183 36.333 18.063 1.00 20.53 124 LYS B CA 1
ATOM 2164 C C . LYS B 1 124 ? 36.053 37.537 18.956 1.00 18.86 124 LYS B C 1
ATOM 2165 O O . LYS B 1 124 ? 35.574 37.274 20.054 1.00 23.87 124 LYS B O 1
ATOM 2167 N N . ASP B 1 125 ? 36.485 38.728 18.606 1.00 17.85 125 ASP B N 1
ATOM 2168 C CA . ASP B 1 125 ? 36.512 39.771 19.588 1.00 13.93 125 ASP B CA 1
ATOM 2169 C C . ASP B 1 125 ? 36.522 41.140 18.961 1.00 10.00 125 ASP B C 1
ATOM 2170 O O . ASP B 1 125 ? 36.661 41.360 17.737 1.00 9.32 125 ASP B O 1
ATOM 2175 N N . ALA B 1 126 ? 36.262 42.128 19.859 1.00 8.25 126 ALA B N 1
ATOM 2176 C CA . ALA B 1 126 ? 36.099 43.503 19.377 1.00 8.05 126 ALA B CA 1
ATOM 2177 C C . ALA B 1 126 ? 37.340 44.017 18.672 1.00 8.83 126 ALA B C 1
ATOM 2178 O O . ALA B 1 126 ? 37.197 44.763 17.669 1.00 9.27 126 ALA B O 1
ATOM 2180 N N . GLU B 1 127 ? 38.514 43.693 19.179 1.00 8.56 127 GLU B N 1
ATOM 2181 C CA . GLU B 1 127 ? 39.764 44.146 18.519 1.00 8.45 127 GLU B CA 1
ATOM 2182 C C . GLU B 1 127 ? 39.805 43.624 17.079 1.00 7.43 127 GLU B C 1
ATOM 2183 O O . GLU B 1 127 ? 40.145 44.352 16.106 1.00 9.32 127 GLU B O 1
ATOM 2189 N N . GLY B 1 128 ? 39.503 42.356 16.884 1.00 7.58 128 GLY B N 1
ATOM 2190 C CA . GLY B 1 128 ? 39.412 41.737 15.576 1.00 8.14 128 GLY B CA 1
ATOM 2191 C C . GLY B 1 128 ? 38.351 42.428 14.721 1.00 7.92 128 GLY B C 1
ATOM 2192 O O . GLY B 1 128 ? 38.567 42.686 13.507 1.00 8.14 128 GLY B O 1
ATOM 2193 N N . LYS B 1 129 ? 37.175 42.775 15.242 1.00 7.91 129 LYS B N 1
ATOM 2194 C CA . LYS B 1 129 ? 36.110 43.417 14.463 1.00 6.88 129 LYS B CA 1
ATOM 2195 C C . LYS B 1 129 ? 36.589 44.770 13.937 1.00 8.24 129 LYS B C 1
ATOM 2196 O O . LYS B 1 129 ? 36.296 45.127 12.790 1.00 8.28 129 LYS B O 1
ATOM 2202 N N . ALA B 1 130 ? 37.297 45.562 14.749 1.00 8.09 130 ALA B N 1
ATOM 2203 C CA . ALA B 1 130 ? 37.758 46.881 14.305 1.00 7.13 130 ALA B CA 1
ATOM 2204 C C . ALA B 1 130 ? 38.828 46.669 13.226 1.00 8.09 130 ALA B C 1
ATOM 2205 O O . ALA B 1 130 ? 38.853 47.432 12.225 1.00 9.91 130 ALA B O 1
ATOM 2207 N N . ALA B 1 131 ? 39.709 45.663 13.380 1.00 7.03 131 ALA B N 1
ATOM 2208 C CA . ALA B 1 131 ? 40.765 45.457 12.379 1.00 8.45 131 ALA B CA 1
ATOM 2209 C C . ALA B 1 131 ? 40.145 44.998 11.053 1.00 8.14 131 ALA B C 1
ATOM 2210 O O . ALA B 1 131 ? 40.660 45.425 9.988 1.00 8.21 131 ALA B O 1
ATOM 2212 N N . VAL B 1 132 ? 39.089 44.143 11.090 1.00 7.61 132 VAL B N 1
ATOM 2213 C CA . VAL B 1 132 ? 38.475 43.725 9.814 1.00 8.30 132 VAL B CA 1
ATOM 2214 C C . VAL B 1 132 ? 38.005 44.960 9.064 1.00 6.87 132 VAL B C 1
ATOM 2215 O O . VAL B 1 132 ? 38.146 45.067 7.837 1.00 7.74 132 VAL B O 1
ATOM 2219 N N . GLU B 1 133 ? 37.287 45.869 9.754 1.00 7.74 133 GLU B N 1
ATOM 2220 C CA . GLU B 1 133 ? 36.722 47.034 9.090 1.00 8.11 133 GLU B CA 1
ATOM 2221 C C . GLU B 1 133 ? 37.831 47.903 8.531 1.00 7.95 133 GLU B C 1
ATOM 2222 O O . GLU B 1 133 ? 37.731 48.394 7.399 1.00 8.66 133 GLU B O 1
ATOM 2228 N N . LYS B 1 134 ? 38.878 48.176 9.289 1.00 6.42 134 LYS B N 1
ATOM 2229 C CA . LYS B 1 134 ? 39.989 48.990 8.784 1.00 6.76 134 LYS B CA 1
ATOM 2230 C C . LYS B 1 134 ? 40.633 48.359 7.573 1.00 7.78 134 LYS B C 1
ATOM 2231 O O . LYS B 1 134 ? 40.959 49.032 6.568 1.00 9.78 134 LYS B O 1
ATOM 2237 N N . PHE B 1 135 ? 40.856 47.052 7.645 1.00 6.33 135 PHE B N 1
ATOM 2238 C CA . PHE B 1 135 ? 41.495 46.336 6.511 1.00 6.22 135 PHE B CA 1
ATOM 2239 C C . PHE B 1 135 ? 40.651 46.416 5.265 1.00 6.67 135 PHE B C 1
ATOM 2240 O O . PHE B 1 135 ? 41.167 46.788 4.166 1.00 8.76 135 PHE B O 1
ATOM 2248 N N . LEU B 1 136 ? 39.343 46.123 5.337 1.00 7.67 136 LEU B N 1
ATOM 2249 C CA . LEU B 1 136 ? 38.478 46.092 4.124 1.00 6.70 136 LEU B CA 1
ATOM 2250 C C . LEU B 1 136 ? 38.286 47.501 3.659 1.00 8.10 136 LEU B C 1
ATOM 2251 O O . LEU B 1 136 ? 38.272 47.694 2.411 1.00 8.97 136 LEU B O 1
ATOM 2256 N N . LYS B 1 137 ? 38.166 48.511 4.511 1.00 8.62 137 LYS B N 1
ATOM 2257 C CA . LYS B 1 137 ? 38.038 49.880 4.047 1.00 9.52 137 LYS B CA 1
ATOM 2258 C C . LYS B 1 137 ? 39.322 50.346 3.377 1.00 8.86 137 LYS B C 1
ATOM 2259 O O . LYS B 1 137 ? 39.219 51.245 2.520 1.00 11.19 137 LYS B O 1
ATOM 2265 N N . HIS B 1 138 ? 40.453 49.707 3.650 1.00 8.82 138 HIS B N 1
ATOM 2266 C CA . HIS B 1 138 ? 41.699 50.078 3.020 1.00 7.70 138 HIS B CA 1
ATOM 2267 C C . HIS B 1 138 ? 41.797 49.438 1.644 1.00 8.21 138 HIS B C 1
ATOM 2268 O O . HIS B 1 138 ? 42.146 50.094 0.632 1.00 9.72 138 HIS B O 1
ATOM 2275 N N . VAL B 1 139 ? 41.559 48.120 1.532 1.00 7.47 139 VAL B N 1
ATOM 2276 C CA . VAL B 1 139 ? 41.802 47.424 0.260 1.00 7.23 139 VAL B CA 1
ATOM 2277 C C . VAL B 1 139 ? 40.663 47.583 -0.734 1.00 6.27 139 VAL B C 1
ATOM 2278 O O . VAL B 1 139 ? 40.897 47.536 -1.978 1.00 7.60 139 VAL B O 1
ATOM 2282 N N . PHE B 1 140 ? 39.440 47.745 -0.290 1.00 6.73 140 PHE B N 1
ATOM 2283 C CA . PHE B 1 140 ? 38.324 47.885 -1.238 1.00 7.44 140 PHE B CA 1
ATOM 2284 C C . PHE B 1 140 ? 38.597 48.985 -2.256 1.00 6.95 140 PHE B C 1
ATOM 2285 O O . PHE B 1 140 ? 38.437 48.717 -3.485 1.00 6.98 140 PHE B O 1
ATOM 2293 N N . PRO B 1 141 ? 38.952 50.218 -1.886 1.00 8.28 141 PRO B N 1
ATOM 2294 C CA . PRO B 1 141 ? 39.126 51.279 -2.864 1.00 8.36 141 PRO B CA 1
ATOM 2295 C C . PRO B 1 141 ? 40.317 51.051 -3.780 1.00 7.93 141 PRO B C 1
ATOM 2296 O O . PRO B 1 141 ? 40.294 51.490 -4.951 1.00 8.77 141 PRO B O 1
ATOM 2300 N N . MET B 1 142 ? 41.353 50.338 -3.310 1.00 8.66 142 MET B N 1
ATOM 2301 C CA . MET B 1 142 ? 42.506 50.039 -4.134 1.00 8.21 142 MET B CA 1
ATOM 2302 C C . MET B 1 142 ? 42.065 49.122 -5.258 1.00 8.69 142 MET B C 1
ATOM 2303 O O . MET B 1 142 ? 42.436 49.265 -6.462 1.00 9.82 142 MET B O 1
ATOM 2308 N N . MET B 1 143 ? 41.295 48.053 -4.961 1.00 7.36 143 MET B N 1
ATOM 2309 C CA . MET B 1 143 ? 40.749 47.167 -5.989 1.00 7.72 143 MET B CA 1
ATOM 2310 C C . MET B 1 143 ? 39.781 47.900 -6.922 1.00 7.59 143 MET B C 1
ATOM 2311 O O . MET B 1 143 ? 39.852 47.797 -8.169 1.00 7.77 143 MET B O 1
ATOM 2316 N N . ALA B 1 144 ? 38.883 48.704 -6.315 1.00 8.40 144 ALA B N 1
ATOM 2317 C CA . ALA B 1 144 ? 37.815 49.369 -7.088 1.00 7.14 144 ALA B CA 1
ATOM 2318 C C . ALA B 1 144 ? 38.369 50.350 -8.077 1.00 6.59 144 ALA B C 1
ATOM 2319 O O . ALA B 1 144 ? 37.720 50.592 -9.133 1.00 7.68 144 ALA B O 1
ATOM 2321 N N . ALA B 1 145 ? 39.554 50.929 -7.801 1.00 7.77 145 ALA B N 1
ATOM 2322 C CA . ALA B 1 145 ? 40.092 51.891 -8.779 1.00 7.92 145 ALA B CA 1
ATOM 2323 C C . ALA B 1 145 ? 40.303 51.247 -10.137 1.00 8.37 145 ALA B C 1
ATOM 2324 O O . ALA B 1 145 ? 40.377 51.997 -11.143 1.00 9.48 145 ALA B O 1
ATOM 2326 N N . GLU B 1 146 ? 40.500 49.949 -10.224 1.00 7.55 146 GLU B N 1
ATOM 2327 C CA . GLU B 1 146 ? 40.730 49.240 -11.474 1.00 7.89 146 GLU B CA 1
ATOM 2328 C C . GLU B 1 146 ? 39.455 48.904 -12.222 1.00 8.16 146 GLU B C 1
ATOM 2329 O O . GLU B 1 146 ? 39.549 48.389 -13.344 1.00 9.42 146 GLU B O 1
ATOM 2335 N N . ILE B 1 147 ? 38.294 49.292 -11.682 1.00 6.98 147 ILE B N 1
ATOM 2336 C CA . ILE B 1 147 ? 36.994 48.900 -12.295 1.00 7.04 147 ILE B CA 1
ATOM 2337 C C . ILE B 1 147 ? 36.380 50.065 -13.069 1.00 8.26 147 ILE B C 1
ATOM 2338 O O . ILE B 1 147 ? 35.896 49.816 -14.222 1.00 10.17 147 ILE B O 1
#

CATH classification: 1.10.490.10

Radius of gyration: 20.5 Å; Cα contacts (8 Å, |Δi|>4): 350; chains: 2; bounding box: 48×50×53 Å

InterPro domains:
  IPR000971 Globin [PF00042] (32-144)
  IPR000971 Globin [PS01033] (2-148)
  IPR009050 Globin-like superfamily [SSF46458] (2-146)
  IPR011406 Globin, trematode [PIRSF036488] (1-148)
  IPR012292 Globin/Protoglobin [G3DSA:1.10.490.10] (2-148)
  IPR044399 Myoglobin-like, M family globin domain [cd01040] (23-144)

Organism: Paramphistomum epiclitum (NCBI:txid54403)

Solvent-accessible surface area: 14947 Å² total; per-residue (Å²): 87,5,68,121,104,35,18,65,24,0,61,166,29,4,22,84,53,40,87,53,35,60,70,9,35,104,5,0,44,20,0,10,106,27,14,0,85,54,45,57,107,16,4,66,42,49,82,105,1,102,79,58,77,73,144,62,0,50,156,6,96,6,0,96,49,29,0,35,49,34,1,34,15,11,20,68,3,3,118,52,0,36,74,48,77,57,0,100,123,2,0,25,89,47,0,134,82,50,72,92,149,140,29,71,97,119,40,24,62,29,4,22,88,28,17,14,142,36,6,35,107,41,8,97,69,78,90,0,69,61,6,0,66,88,4,3,119,51,0,8,65,31,14,2,75,52,52,82,8,73,155,103,43,14,59,11,1,50,150,31,7,23,82,40,29,93,53,112,40,45,25,28,20,4,0,34,21,0,10,56,28,14,0,65,56,61,73,77,23,5,58,49,51,90,145,0,102,74,58,77,61,144,68,0,32,118,10,130,8,0,95,60,32,0,105,51,36,2,68,14,10,24,72,2,1,129,50,0,66,77,98,59,63,4,137,132,5,0,24,97,32,0,134,81,49,74,92,149,138,31,72,98,123,44,22,66,28,4,22,78,27,18,8,138,31,7,35,71,22,8,87,67,81,93,0,84,66,5,2,60,80,4,4,112,62,0,8,68,52,15,2,73,52,52

Secondary structure (DSSP, 8-state):
---HHHHHHHHHHHGGGTSSHHHHHHHHHHHHHHHHHH-GGGGGGSGGGTT--TTTGGGSHHHHHHHHHHHHHHHHHHTTTT-HHHHHHHHHHHHHTTTTSS--HHHHHHHHHHHHHHHHHHSSSHHHHHHHHHHHHHHHHHHHTT-/---HHHHHHHHHHHGGGSSSHHHHHHHHHHHHHHHHHH-GGGGGGSGGGTT--TTTGGGSHHHHHHHHHHHHHHHHHHHHTTSHHHHHHHHHHHHHTTTTSS--HHHHHHHHHHHHHHHHHHSSSHHHHHHHHHHHHHHHHHHHTT-

B-factor: mean 12.37, std 6.62, range [4.3, 64.03]

Nearest PDB structures (foldseek):
  1h97-assembly2_B  TM=1.007E+00  e=7.404E-21  Paramphistomum epiclitum
  1kfr-assembly1_A  TM=9.916E-01  e=2.725E-19  Paramphistomum epiclitum
  2vyw-assembly1_A  TM=9.656E-01  e=1.303E-11  Fasciola hepatica
  8oup-assembly1_A  TM=8.625E-01  e=5.817E-05  Spisula solidissima
  3a5a-assembly1_A  TM=7.919E-01  e=3.800E-04  Tokunagayusurika akamusi